Protein AF-A0A0A0DMH8-F1 (afdb_monomer_lite)

pLDDT: mean 90.76, std 10.03, range [36.94, 98.38]

Radius of gyration: 19.66 Å; chains: 1; bounding box: 54×43×57 Å

Sequence (321 aa):
MKLLGLLFVLVISYFQFKNWVLIHEENMQAVIGAAYGVFDGTPHWRAFQNRVFSPGLVYALGYVSDKPFILFMAAGIFALNAVLYGLVLHLTGNIARALLAVQGAVLMWIFQHHYWFYSWDLTEALCLLLFTYAALTEKMNRGALAVLILVSMLNKETAVLIGVYFMVRGAAEQWAGRPINHKMIGQGAALAVASVIVTEALRHYLFKFSSLDGVGRDVEHAAFGNHFNYAKNWETLMHFVQRPSAFFLIIVFYVTALISLLAQAIKARNASLIGLSAALTGYALALWVFGVIDEYRIYQPLMWCVALLLVSVNRSTTARS

Secondary structure (DSSP, 8-state):
-HHHHHHHHHHHHHHHHHHHHHHHGGGHHHHHHHHHHHHHT--SSGGGTT--HHHHHHHHHTTT-SSHHHHHHHHHHHHHHHHHHHHHHHHH--HHHHHHHHHHHHHHHHHH--TT--HHHHHHHHHHHHHHHHHHHS---HHHHHHHHHHHHTT-GGGHHHHHHHHHHHHHGGGGTS---HHHHHHHHHHHHHHHHHHHHHHHHT----SSTTTTT--GGGSGGGG--HHHHHHHHHHHHHS--HHHHHHHHHHHHHHHHHHHHHHTT-HHHHHHHHHHHHHHHHHHHHS-TT-GGGGHHHHHHHHHHHHHHHHHTTS--

Foldseek 3Di:
DVVVLLVLLLVLLVVLLVVLCVQQVVPVVVQLCQLVCLQQLAHQALQQVLQVQQSVQLVVQVVPDPCSQSVLSSVLSSCLLVLLLVLLCVQPVDSVLSSQLSVQLSVLCVLLDDNNQHRLLSLLLVLLQVLLSCLVVVDDDPVNVVVSLVNNLSRHLLSLLSLQLQLQLQQLVVLLVHDRNVVSNVVSVVSNVVSVVSSVVSSVPSHDAYPDPPCGNVVVVVDPVVQFCQVVLVVVLVVCVVPPDSLNVSLVVQVVLLVVQCVLCSVLSPSSSNSSSVSSVVLSVCCNGGNDSVNSSSCSSCSSSSSSSVSRSVPVSVVPD

Structure (mmCIF, N/CA/C/O backbone):
data_AF-A0A0A0DMH8-F1
#
_entry.id   AF-A0A0A0DMH8-F1
#
loop_
_atom_site.group_PDB
_atom_site.id
_atom_site.type_symbol
_atom_site.label_atom_id
_atom_site.label_alt_id
_atom_site.label_comp_id
_atom_site.label_asym_id
_atom_site.label_entity_id
_atom_site.label_seq_id
_atom_site.pdbx_PDB_ins_code
_atom_site.Cartn_x
_atom_site.Cartn_y
_atom_site.Cartn_z
_atom_site.occupancy
_atom_site.B_iso_or_equiv
_atom_site.auth_seq_id
_atom_site.auth_comp_id
_atom_site.auth_asym_id
_atom_site.auth_atom_id
_atom_site.pdbx_PDB_model_num
ATOM 1 N N . MET A 1 1 ? -28.127 11.003 -3.987 1.00 69.12 1 MET A N 1
ATOM 2 C CA . MET A 1 1 ? -26.813 11.436 -3.444 1.00 69.12 1 MET A CA 1
ATOM 3 C C . MET A 1 1 ? -25.690 10.408 -3.615 1.00 69.12 1 MET A C 1
ATOM 5 O O . MET A 1 1 ? -24.631 10.806 -4.072 1.00 69.12 1 MET A O 1
ATOM 9 N N . LYS A 1 2 ? -25.878 9.108 -3.314 1.00 81.06 2 LYS A N 1
ATOM 10 C CA . LYS A 1 2 ? -24.822 8.082 -3.514 1.00 81.06 2 LYS A CA 1
ATOM 11 C C . LYS A 1 2 ? -24.318 7.993 -4.968 1.00 81.06 2 LYS A C 1
ATOM 13 O O . LYS A 1 2 ? -23.118 7.918 -5.185 1.00 81.06 2 LYS A O 1
ATOM 18 N N . LEU A 1 3 ? -25.222 8.101 -5.949 1.00 86.25 3 LEU A N 1
ATOM 19 C CA . LEU A 1 3 ? -24.876 8.114 -7.378 1.00 86.25 3 LEU A CA 1
ATOM 20 C C . LEU A 1 3 ? -24.006 9.320 -7.776 1.00 86.25 3 LEU A C 1
ATOM 22 O O . LEU A 1 3 ? -23.029 9.154 -8.490 1.00 86.25 3 LEU A O 1
ATOM 26 N N . LEU A 1 4 ? -24.321 10.518 -7.266 1.00 89.94 4 LEU A N 1
ATOM 27 C CA . LEU A 1 4 ? -23.511 11.724 -7.488 1.00 89.94 4 LEU A CA 1
ATOM 28 C C . LEU A 1 4 ? -22.108 11.576 -6.887 1.00 89.94 4 LEU A C 1
ATOM 30 O O . LEU A 1 4 ? -21.131 11.989 -7.499 1.00 89.94 4 LEU A O 1
ATOM 34 N N . GLY A 1 5 ? -22.004 10.946 -5.712 1.00 92.81 5 GLY A N 1
ATOM 35 C CA . GLY A 1 5 ? -20.710 10.646 -5.106 1.00 92.81 5 GLY A CA 1
ATOM 36 C C . GLY A 1 5 ? -19.886 9.662 -5.938 1.00 92.81 5 GLY A C 1
ATOM 37 O O . GLY A 1 5 ? -18.704 9.899 -6.157 1.00 92.81 5 GLY A O 1
ATOM 38 N N . LEU A 1 6 ? -20.513 8.609 -6.470 1.00 93.12 6 LEU A N 1
ATOM 39 C CA . LEU A 1 6 ? -19.843 7.675 -7.376 1.00 93.12 6 LEU A CA 1
ATOM 40 C C . LEU A 1 6 ? -19.400 8.361 -8.676 1.00 93.12 6 LEU A C 1
ATOM 42 O O . LEU A 1 6 ? -18.271 8.159 -9.109 1.00 93.12 6 LEU A O 1
ATOM 46 N N . LEU A 1 7 ? -20.246 9.212 -9.264 1.00 96.31 7 LEU A N 1
ATOM 47 C CA . LEU A 1 7 ? -19.890 9.990 -10.452 1.00 96.31 7 LEU A CA 1
ATOM 48 C C . LEU A 1 7 ? -18.671 10.886 -10.190 1.00 96.31 7 LEU A C 1
ATOM 50 O O . LEU A 1 7 ? -17.752 10.907 -11.003 1.00 96.31 7 LEU A O 1
ATOM 54 N N . PHE A 1 8 ? -18.621 11.563 -9.038 1.00 96.69 8 PHE A N 1
ATOM 55 C CA . PHE A 1 8 ? -17.442 12.334 -8.634 1.00 96.69 8 PHE A CA 1
ATOM 56 C C . PHE A 1 8 ? -16.187 11.456 -8.564 1.00 96.69 8 PHE A C 1
ATOM 58 O O . PHE A 1 8 ? -15.148 11.837 -9.099 1.00 96.69 8 PHE A O 1
ATOM 65 N N . VAL A 1 9 ? -16.283 10.268 -7.953 1.00 97.56 9 VAL A N 1
ATOM 66 C CA . VAL A 1 9 ? -15.162 9.318 -7.859 1.00 97.56 9 VAL A CA 1
ATOM 67 C C . VAL A 1 9 ? -14.683 8.872 -9.243 1.00 97.56 9 VAL A C 1
ATOM 69 O O . VAL A 1 9 ? -13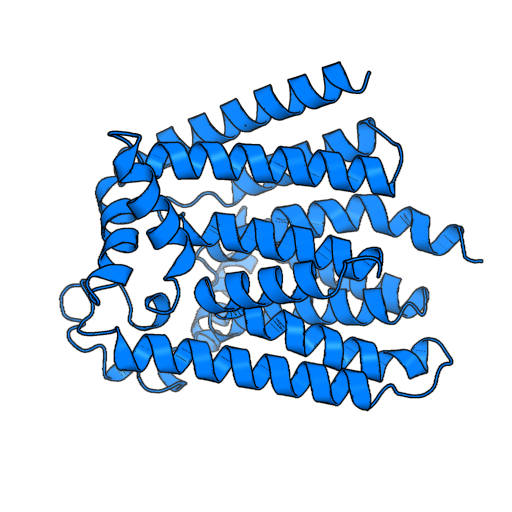.478 8.788 -9.469 1.00 97.56 9 VAL A O 1
ATOM 72 N N . LEU A 1 10 ? -15.593 8.627 -10.187 1.00 97.38 10 LEU A N 1
ATOM 73 C CA . LEU A 1 10 ? -15.229 8.276 -11.562 1.00 97.38 10 LEU A CA 1
ATOM 74 C C . LEU A 1 10 ? -14.510 9.431 -12.269 1.00 97.38 10 LEU A C 1
ATOM 76 O O . LEU A 1 10 ? -13.466 9.217 -12.882 1.00 97.38 10 LEU A O 1
ATOM 80 N N . VAL A 1 11 ? -15.026 10.656 -12.141 1.00 98.12 11 VAL A N 1
ATOM 81 C CA . VAL A 1 11 ? -14.432 11.852 -12.757 1.00 98.12 11 VAL A CA 1
ATOM 82 C C . VAL A 1 11 ? -13.040 12.132 -12.187 1.00 98.12 11 VAL A C 1
ATOM 84 O O . VAL A 1 11 ? -12.092 12.319 -12.949 1.00 98.12 11 VAL A O 1
ATOM 87 N N . ILE A 1 12 ? -12.876 12.113 -10.862 1.00 97.75 12 ILE A N 1
ATOM 88 C CA . ILE A 1 12 ? -11.571 12.379 -10.243 1.00 97.75 12 ILE A CA 1
ATOM 89 C C . ILE A 1 12 ? -10.559 11.260 -10.540 1.00 97.75 12 ILE A C 1
ATOM 91 O O . ILE A 1 12 ? -9.392 11.553 -10.792 1.00 97.75 12 ILE A O 1
ATOM 95 N N . SER A 1 13 ? -11.002 9.997 -10.611 1.00 98.19 13 SER A N 1
ATOM 96 C CA . SER A 1 13 ? -10.145 8.869 -11.014 1.00 98.19 13 SER A CA 1
ATOM 97 C C . SER A 1 13 ? -9.703 8.985 -12.470 1.00 98.19 13 SER A C 1
ATOM 99 O O . SER A 1 13 ? -8.550 8.699 -12.779 1.00 98.19 13 SER A O 1
ATOM 101 N N . TYR A 1 14 ? -10.583 9.458 -13.359 1.00 98.12 14 TYR A N 1
ATOM 102 C CA . TYR A 1 14 ? -10.225 9.741 -14.747 1.00 98.12 14 TYR A CA 1
ATOM 103 C C . TYR A 1 14 ? -9.140 10.820 -14.838 1.00 98.12 14 TYR A C 1
ATOM 105 O O . TYR A 1 14 ? -8.141 10.616 -15.526 1.00 98.12 14 TYR A O 1
ATOM 113 N N . PHE A 1 15 ? -9.281 11.933 -14.110 1.00 97.38 15 PHE A N 1
ATOM 114 C CA . PHE A 1 15 ? -8.251 12.977 -14.082 1.00 97.38 15 PHE A CA 1
ATOM 115 C C . PHE A 1 15 ? -6.929 12.482 -13.487 1.00 97.38 15 PHE A C 1
ATOM 117 O O . PHE A 1 15 ? -5.873 12.763 -14.053 1.00 97.38 15 PHE A O 1
ATOM 124 N N . GLN A 1 16 ? -6.974 11.700 -12.404 1.00 96.75 16 GLN A N 1
ATOM 125 C CA . GLN A 1 16 ? -5.783 11.079 -11.821 1.00 96.75 16 GLN A CA 1
ATOM 126 C C . GLN A 1 16 ? -5.094 10.141 -12.820 1.00 96.75 16 GLN A C 1
ATOM 128 O O . GLN A 1 16 ? -3.879 10.211 -12.988 1.00 96.75 16 GLN A O 1
ATOM 133 N N . PHE A 1 17 ? -5.856 9.306 -13.529 1.00 97.38 17 PHE A N 1
ATOM 134 C CA . PHE A 1 17 ? -5.321 8.424 -14.563 1.00 97.38 17 PHE A CA 1
ATOM 135 C C . PHE A 1 17 ? -4.735 9.208 -15.745 1.00 97.38 17 PHE A C 1
ATOM 137 O O . PHE A 1 17 ? -3.646 8.887 -16.210 1.00 97.38 17 PHE A O 1
ATOM 144 N N . LYS A 1 18 ? -5.401 10.268 -16.217 1.00 96.75 18 LYS A N 1
ATOM 145 C CA . LYS A 1 18 ? -4.863 11.125 -17.285 1.00 96.75 18 LYS A CA 1
ATOM 146 C C . LYS A 1 18 ? -3.566 11.809 -16.865 1.00 96.75 18 LYS A C 1
ATOM 148 O O . LYS A 1 18 ? -2.635 11.842 -17.662 1.00 96.75 18 LYS A O 1
ATOM 153 N N . ASN A 1 19 ? -3.487 12.303 -15.630 1.00 95.25 19 ASN A N 1
ATOM 154 C CA . ASN A 1 19 ? -2.249 12.842 -15.076 1.00 95.25 19 ASN A CA 1
ATOM 155 C C . ASN A 1 19 ? -1.155 11.765 -15.002 1.00 95.25 19 ASN A C 1
ATOM 157 O O . ASN A 1 19 ? -0.038 12.014 -15.443 1.00 95.25 19 ASN A O 1
ATOM 161 N N . TRP A 1 20 ? -1.496 10.555 -14.547 1.00 95.25 20 TRP A N 1
ATOM 162 C CA . TRP A 1 20 ? -0.573 9.422 -14.545 1.00 95.25 20 TRP A CA 1
ATOM 163 C C . TRP A 1 20 ? -0.027 9.130 -15.952 1.00 95.25 20 TRP A C 1
ATOM 165 O O . TRP A 1 20 ? 1.188 9.065 -16.113 1.00 95.25 20 TRP A O 1
ATOM 175 N N . VAL A 1 21 ? -0.886 9.048 -16.977 1.00 95.75 21 VAL A N 1
ATOM 176 C CA . VAL A 1 21 ? -0.453 8.829 -18.370 1.00 95.75 21 VAL A CA 1
ATOM 177 C C . VAL A 1 21 ? 0.521 9.913 -18.826 1.00 95.75 21 VAL A C 1
ATOM 179 O O . VAL A 1 21 ? 1.579 9.569 -19.336 1.00 95.75 21 VAL A O 1
ATOM 182 N N . LEU A 1 22 ? 0.203 11.192 -18.599 1.00 94.44 22 LEU A N 1
ATOM 183 C CA . LEU A 1 22 ? 1.057 12.315 -19.012 1.00 94.44 22 LEU A CA 1
ATOM 184 C C . LEU A 1 22 ? 2.464 12.242 -18.403 1.00 94.44 22 LEU A C 1
ATOM 186 O O . LEU A 1 22 ? 3.439 12.559 -19.067 1.00 94.44 22 LEU A O 1
ATOM 190 N N . ILE A 1 23 ? 2.576 11.801 -17.149 1.00 92.12 23 ILE A N 1
ATOM 191 C CA . ILE A 1 23 ? 3.866 11.671 -16.454 1.00 92.12 23 ILE A CA 1
ATOM 192 C C . ILE A 1 23 ? 4.670 10.467 -16.965 1.00 92.12 23 ILE A C 1
ATOM 194 O O . ILE A 1 23 ? 5.899 10.483 -16.949 1.00 92.12 23 ILE A O 1
ATOM 198 N N . HIS A 1 24 ? 3.985 9.400 -17.376 1.00 94.06 24 HIS A N 1
ATOM 199 C CA . HIS A 1 24 ? 4.621 8.128 -17.718 1.00 94.06 24 HIS A CA 1
ATOM 200 C C . HIS A 1 24 ? 4.851 7.956 -19.217 1.00 94.06 24 HIS A C 1
ATOM 202 O O . HIS A 1 24 ? 5.569 7.039 -19.589 1.00 94.06 24 HIS A O 1
ATOM 208 N N . GLU A 1 25 ? 4.266 8.795 -20.074 1.00 93.56 25 GLU A N 1
ATOM 209 C CA . GLU A 1 25 ? 4.306 8.641 -21.533 1.00 93.56 25 GLU A CA 1
ATOM 210 C C . GLU A 1 25 ? 5.737 8.516 -22.073 1.00 93.56 25 GLU A C 1
ATOM 212 O O . GLU A 1 25 ? 6.035 7.563 -22.792 1.00 93.56 25 GLU A O 1
ATOM 217 N N . GLU A 1 26 ? 6.642 9.395 -21.638 1.00 93.62 26 GLU A N 1
ATOM 218 C CA . GLU A 1 26 ? 8.046 9.400 -22.076 1.00 93.62 26 GLU A CA 1
ATOM 219 C C . GLU A 1 26 ? 8.835 8.169 -21.600 1.00 93.62 26 GLU A C 1
ATOM 221 O O . GLU A 1 26 ? 9.753 7.713 -22.277 1.00 93.62 26 GLU A O 1
ATOM 226 N N . ASN A 1 27 ? 8.461 7.595 -20.451 1.00 93.06 27 ASN A N 1
ATOM 227 C CA . ASN A 1 27 ? 9.190 6.503 -19.794 1.00 93.06 27 ASN A CA 1
ATOM 228 C C . ASN A 1 27 ? 8.407 5.178 -19.778 1.00 93.06 27 ASN A C 1
ATOM 230 O O . ASN A 1 27 ? 8.795 4.227 -19.097 1.00 93.06 27 ASN A O 1
ATOM 234 N N . MET A 1 28 ? 7.308 5.085 -20.533 1.00 93.19 28 MET A N 1
ATOM 235 C CA . MET A 1 28 ? 6.341 3.986 -20.435 1.00 93.19 28 MET A CA 1
ATOM 236 C C . MET A 1 28 ? 6.997 2.628 -20.695 1.00 93.19 28 MET A C 1
ATOM 238 O O . MET A 1 28 ? 6.741 1.662 -19.980 1.00 93.19 28 MET A O 1
ATOM 242 N N . GLN A 1 29 ? 7.886 2.559 -21.688 1.00 92.31 29 GLN A N 1
ATOM 243 C CA . GLN A 1 29 ? 8.590 1.323 -22.035 1.00 92.31 29 GLN A CA 1
ATOM 244 C C . GLN A 1 29 ? 9.532 0.856 -20.925 1.00 92.31 29 GLN A C 1
ATOM 246 O O . GLN A 1 29 ? 9.615 -0.341 -20.671 1.00 92.31 29 GLN A O 1
ATOM 251 N N . ALA A 1 30 ? 10.186 1.779 -20.215 1.00 90.38 30 ALA A N 1
ATOM 252 C CA . ALA A 1 30 ? 11.054 1.430 -19.094 1.00 90.38 30 ALA A CA 1
ATOM 253 C C . ALA A 1 30 ? 10.247 0.840 -17.926 1.00 90.38 30 ALA A C 1
ATOM 255 O O . ALA A 1 30 ? 10.643 -0.161 -17.331 1.00 90.38 30 ALA A O 1
ATOM 256 N N . VAL A 1 31 ? 9.079 1.414 -17.626 1.00 90.75 31 VAL A N 1
ATOM 257 C CA . VAL A 1 31 ? 8.189 0.921 -16.560 1.00 90.75 31 VAL A CA 1
ATOM 258 C C . VAL A 1 31 ? 7.594 -0.442 -16.921 1.00 90.75 31 VAL A C 1
ATOM 260 O O . VAL A 1 31 ? 7.540 -1.342 -16.080 1.00 90.75 31 VAL A O 1
ATOM 263 N N . ILE A 1 32 ? 7.182 -0.617 -18.179 1.00 91.94 32 ILE A N 1
ATOM 264 C CA . ILE A 1 32 ? 6.684 -1.892 -18.703 1.00 91.94 32 ILE A CA 1
ATOM 265 C C . ILE A 1 32 ? 7.790 -2.958 -18.678 1.00 91.94 32 ILE A C 1
ATOM 267 O O . ILE A 1 32 ? 7.554 -4.069 -18.201 1.00 91.94 32 ILE A O 1
ATOM 271 N N . GLY A 1 33 ? 8.998 -2.615 -19.132 1.00 90.38 33 GLY A N 1
ATOM 272 C CA . GLY A 1 33 ? 10.165 -3.498 -19.106 1.00 90.38 33 GLY A CA 1
ATOM 273 C C . GLY A 1 33 ? 10.517 -3.946 -17.689 1.00 90.38 33 GLY A C 1
ATOM 274 O O . GLY A 1 33 ? 10.744 -5.131 -17.461 1.00 90.38 33 GLY A O 1
ATOM 275 N N . ALA A 1 34 ? 10.444 -3.040 -16.710 1.00 87.81 34 ALA A N 1
ATOM 276 C CA . ALA A 1 34 ? 10.641 -3.380 -15.303 1.00 87.81 34 ALA A CA 1
ATOM 277 C C . ALA A 1 34 ? 9.609 -4.394 -14.783 1.00 87.81 34 ALA A C 1
ATOM 279 O O . ALA A 1 34 ? 9.949 -5.260 -13.976 1.00 87.81 34 ALA A O 1
ATOM 280 N N . ALA A 1 35 ? 8.351 -4.285 -15.227 1.00 88.44 35 ALA A N 1
ATOM 281 C CA . ALA A 1 35 ? 7.291 -5.210 -14.845 1.00 88.44 35 ALA A CA 1
ATOM 282 C C . ALA A 1 35 ? 7.498 -6.601 -15.460 1.00 88.44 35 ALA A C 1
ATOM 284 O O . ALA A 1 35 ? 7.439 -7.595 -14.737 1.00 88.44 35 ALA A O 1
ATOM 285 N N . TYR A 1 36 ? 7.782 -6.678 -16.762 1.00 89.88 36 TYR A N 1
ATOM 286 C CA . TYR A 1 36 ? 8.016 -7.959 -17.439 1.00 89.88 36 TYR A CA 1
ATOM 287 C C . TYR A 1 36 ? 9.325 -8.629 -17.021 1.00 89.88 36 TYR A C 1
ATOM 289 O O . TYR A 1 36 ? 9.346 -9.846 -16.849 1.00 89.88 36 TYR A O 1
ATOM 297 N N . GLY A 1 37 ? 10.367 -7.847 -16.722 1.00 90.88 37 GLY A N 1
ATOM 298 C CA . GLY A 1 37 ? 11.639 -8.368 -16.225 1.00 90.88 37 GLY A CA 1
ATOM 299 C C . GLY A 1 37 ? 11.489 -9.225 -14.965 1.00 90.88 37 GLY A C 1
ATOM 300 O O . GLY A 1 37 ? 12.253 -10.163 -14.772 1.00 90.88 37 GLY A O 1
ATOM 301 N N . VAL A 1 38 ? 10.464 -8.997 -14.134 1.00 92.38 38 VAL A N 1
ATOM 302 C CA . VAL A 1 38 ? 10.176 -9.877 -12.987 1.00 92.38 38 VAL A CA 1
ATOM 303 C C . VAL A 1 38 ? 9.858 -11.312 -13.433 1.00 92.38 38 VAL A C 1
ATOM 305 O O . VAL A 1 38 ? 10.304 -12.253 -12.782 1.00 92.38 38 VAL A O 1
ATOM 308 N N . PHE A 1 39 ? 9.140 -11.519 -14.538 1.00 87.06 39 PHE A N 1
ATOM 309 C CA . PHE A 1 39 ? 8.848 -12.871 -15.035 1.00 87.06 39 PHE A CA 1
ATOM 310 C C . PHE A 1 39 ? 10.012 -13.529 -15.738 1.00 87.06 39 PHE A C 1
ATOM 312 O O . PHE A 1 39 ? 10.225 -14.732 -15.584 1.00 87.06 39 PHE A O 1
ATOM 319 N N . ASP A 1 40 ? 10.778 -12.738 -16.475 1.00 90.31 40 ASP A N 1
ATOM 320 C CA . ASP A 1 40 ? 11.920 -13.256 -17.215 1.00 90.31 40 ASP A CA 1
ATOM 321 C C . ASP A 1 40 ? 13.078 -13.645 -16.277 1.00 90.31 40 ASP A C 1
ATOM 323 O O . ASP A 1 40 ? 14.012 -14.347 -16.684 1.00 90.31 40 ASP A O 1
ATOM 327 N N . GLY A 1 41 ? 12.982 -13.265 -14.996 1.00 91.81 41 GLY A N 1
ATOM 328 C CA . GLY A 1 41 ? 14.038 -13.405 -13.995 1.00 91.81 41 GLY A CA 1
ATOM 329 C C . GLY A 1 41 ? 15.103 -12.320 -14.132 1.00 91.81 41 GLY A C 1
ATOM 330 O O . GLY A 1 41 ? 16.224 -12.485 -13.653 1.00 91.81 41 GLY A O 1
ATOM 331 N N . THR A 1 42 ? 14.768 -11.234 -14.824 1.00 93.31 42 THR A N 1
ATOM 332 C CA . THR A 1 42 ? 15.646 -10.121 -15.180 1.00 93.31 42 THR A CA 1
ATOM 333 C C . THR A 1 42 ? 15.115 -8.767 -14.686 1.00 93.31 42 THR A C 1
ATOM 335 O O . THR A 1 42 ? 14.987 -7.834 -15.482 1.00 93.31 42 THR A O 1
ATOM 338 N N . PRO A 1 43 ? 14.708 -8.621 -13.410 1.00 91.50 43 PRO A N 1
ATOM 339 C CA . PRO A 1 43 ? 14.197 -7.349 -12.912 1.00 91.50 43 PRO A CA 1
ATOM 340 C C . PRO A 1 43 ? 15.309 -6.290 -12.848 1.00 91.50 43 PRO A C 1
ATOM 342 O O . PRO A 1 43 ? 16.491 -6.617 -12.843 1.00 91.50 43 PRO A O 1
ATOM 345 N N . HIS A 1 44 ? 14.944 -5.012 -12.693 1.00 88.19 44 HIS A N 1
ATOM 346 C CA . HIS A 1 44 ? 15.931 -3.936 -12.491 1.00 88.19 44 HIS A CA 1
ATOM 347 C C . HIS A 1 44 ? 16.835 -4.198 -11.278 1.00 88.19 44 HIS A C 1
ATOM 349 O O . HIS A 1 44 ? 18.027 -3.933 -11.316 1.00 88.19 44 HIS A O 1
ATOM 355 N N . TRP A 1 45 ? 16.278 -4.762 -10.209 1.00 87.25 45 TRP A N 1
ATOM 356 C CA . TRP A 1 45 ? 17.009 -5.104 -8.992 1.00 87.25 45 TRP A CA 1
ATOM 357 C C . TRP A 1 45 ? 16.553 -6.462 -8.496 1.00 87.25 45 TRP A C 1
ATOM 359 O O . TRP A 1 45 ? 15.357 -6.773 -8.581 1.00 87.25 45 TRP A O 1
ATOM 369 N N . ARG A 1 46 ? 17.446 -7.240 -7.876 1.00 87.25 46 ARG A N 1
ATOM 370 C CA . ARG A 1 46 ? 17.060 -8.519 -7.262 1.00 87.25 46 ARG A CA 1
ATOM 371 C C . ARG A 1 46 ? 15.936 -8.350 -6.241 1.00 87.25 46 ARG A C 1
ATOM 373 O O . ARG A 1 46 ? 15.037 -9.186 -6.159 1.00 87.25 46 ARG A O 1
ATOM 380 N N . ALA A 1 47 ? 15.937 -7.232 -5.515 1.00 85.94 47 ALA A N 1
ATOM 381 C CA . ALA A 1 47 ? 14.903 -6.892 -4.542 1.00 85.94 47 ALA A CA 1
ATOM 382 C C . ALA A 1 47 ? 13.484 -6.835 -5.137 1.00 85.94 47 ALA A C 1
ATOM 384 O O . ALA A 1 47 ? 12.521 -6.900 -4.379 1.00 85.94 47 ALA A O 1
ATOM 385 N N . PHE A 1 48 ? 13.339 -6.710 -6.461 1.00 89.94 48 PHE A N 1
ATOM 386 C CA . PHE A 1 48 ? 12.050 -6.603 -7.147 1.00 89.94 48 PHE A CA 1
ATOM 387 C C . PHE A 1 48 ? 11.507 -7.972 -7.597 1.00 89.94 48 PHE A C 1
ATOM 389 O O . PHE A 1 48 ? 10.367 -8.062 -8.044 1.00 89.94 48 PHE A O 1
ATOM 396 N N . GLN A 1 49 ? 12.289 -9.048 -7.472 1.00 92.50 49 GLN A N 1
ATOM 397 C CA . GLN A 1 49 ? 11.924 -10.369 -7.995 1.00 92.50 49 GLN A CA 1
ATOM 398 C C . GLN A 1 49 ? 10.686 -10.988 -7.321 1.00 92.50 49 GLN A C 1
ATOM 400 O O . GLN A 1 49 ? 9.966 -11.769 -7.938 1.00 92.50 49 GLN A O 1
ATOM 405 N N . ASN A 1 50 ? 10.406 -10.646 -6.061 1.00 92.62 50 ASN A N 1
ATO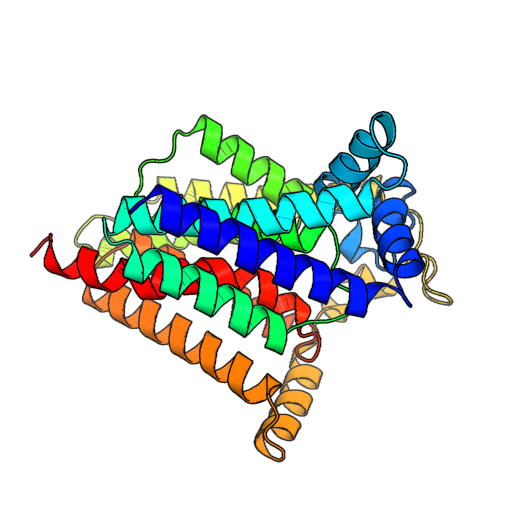M 406 C CA . ASN A 1 50 ? 9.239 -11.141 -5.319 1.00 92.62 50 ASN A CA 1
ATOM 407 C C . ASN A 1 50 ? 7.913 -10.492 -5.750 1.00 92.62 50 ASN A C 1
ATOM 409 O O . ASN A 1 50 ? 6.869 -10.835 -5.203 1.00 92.62 50 ASN A O 1
ATOM 413 N N . ARG A 1 51 ? 7.926 -9.568 -6.716 1.00 94.50 51 ARG A N 1
ATOM 414 C CA . ARG A 1 51 ? 6.749 -8.804 -7.145 1.00 94.50 51 ARG A CA 1
ATOM 415 C C . ARG A 1 51 ? 5.989 -9.501 -8.264 1.00 94.50 51 ARG A C 1
ATOM 417 O O . ARG A 1 51 ? 5.680 -8.878 -9.265 1.00 94.50 51 ARG A O 1
ATOM 424 N N . VAL A 1 52 ? 5.732 -10.798 -8.135 1.00 95.38 52 VAL A N 1
ATOM 425 C CA . VAL A 1 52 ? 5.262 -11.654 -9.242 1.00 95.38 52 VAL A CA 1
ATOM 426 C C . VAL A 1 52 ? 3.773 -11.447 -9.545 1.00 95.38 52 VAL A C 1
ATOM 428 O O . VAL A 1 52 ? 3.352 -11.514 -10.699 1.00 95.38 52 VAL A O 1
ATOM 431 N N . PHE A 1 53 ? 2.959 -11.160 -8.525 1.00 96.44 53 PHE A N 1
ATOM 432 C CA . PHE A 1 53 ? 1.501 -11.115 -8.668 1.00 96.44 53 PHE A CA 1
ATOM 433 C C . PHE A 1 53 ? 1.014 -10.027 -9.639 1.00 96.44 53 PHE A C 1
ATOM 435 O O . PHE A 1 53 ? 0.267 -10.323 -10.570 1.00 96.44 53 PHE A O 1
ATOM 442 N N . SER A 1 54 ? 1.436 -8.772 -9.454 1.00 95.69 54 SER A N 1
ATOM 443 C CA . SER A 1 54 ? 0.929 -7.653 -10.269 1.00 95.69 54 SER A CA 1
ATOM 444 C C . SER A 1 54 ? 1.380 -7.685 -11.725 1.00 95.69 54 SER A C 1
ATOM 446 O O . SER A 1 54 ? 0.522 -7.551 -12.598 1.00 95.69 54 SER A O 1
ATOM 448 N N . PRO A 1 55 ? 2.667 -7.914 -12.042 1.00 94.94 55 PRO A N 1
ATOM 449 C CA . PRO A 1 55 ? 3.074 -8.261 -13.393 1.00 94.94 55 PRO A CA 1
ATOM 450 C C . PRO A 1 55 ? 2.246 -9.415 -13.950 1.00 94.94 55 PRO A C 1
ATOM 452 O O . PRO A 1 55 ? 1.890 -9.373 -15.121 1.00 94.94 55 PRO A O 1
ATOM 455 N N . GLY A 1 56 ? 1.912 -10.436 -13.148 1.00 94.88 56 GLY A N 1
ATOM 456 C CA . GLY A 1 56 ? 1.127 -11.589 -13.610 1.00 94.88 56 GLY A CA 1
ATOM 457 C C . GLY A 1 56 ? -0.258 -11.215 -14.088 1.00 94.88 56 GLY A C 1
ATOM 458 O O . GLY A 1 56 ? -0.704 -11.691 -15.130 1.00 94.88 56 GLY A O 1
ATOM 459 N N . LEU A 1 57 ? -0.903 -10.297 -13.374 1.00 95.75 57 LEU A N 1
ATOM 460 C CA . LEU A 1 57 ? -2.161 -9.711 -13.815 1.00 95.75 57 LEU A CA 1
ATOM 461 C C . LEU A 1 57 ? -1.989 -8.888 -15.094 1.00 95.75 57 LEU A C 1
ATOM 463 O O . LEU A 1 57 ? -2.824 -8.998 -15.987 1.00 95.75 57 LEU A O 1
ATOM 467 N N . VAL A 1 58 ? -0.910 -8.109 -15.222 1.00 95.50 58 VAL A N 1
ATOM 468 C CA . VAL A 1 58 ? -0.609 -7.382 -16.468 1.00 95.50 58 VAL A CA 1
ATOM 469 C C . VAL A 1 58 ? -0.426 -8.358 -17.633 1.00 95.50 58 VAL A C 1
ATOM 471 O O . VAL A 1 58 ? -1.042 -8.174 -18.677 1.00 95.50 58 VAL A O 1
ATOM 474 N N . TYR A 1 59 ? 0.354 -9.422 -17.452 1.00 93.25 59 TYR A N 1
ATOM 475 C CA . TYR A 1 59 ? 0.562 -10.449 -18.471 1.00 93.25 59 TYR A CA 1
ATOM 476 C C . TYR A 1 59 ? -0.761 -11.121 -18.868 1.00 93.25 59 TYR A C 1
ATOM 478 O O . TYR A 1 59 ? -1.065 -11.237 -20.052 1.00 93.25 59 TYR A O 1
ATOM 486 N N . ALA A 1 60 ? -1.600 -11.479 -17.890 1.00 94.75 60 ALA A N 1
ATOM 487 C CA . ALA A 1 60 ? -2.917 -12.057 -18.146 1.00 94.75 60 ALA A CA 1
ATOM 488 C C . ALA A 1 60 ? -3.861 -11.094 -18.895 1.00 94.75 60 ALA A C 1
ATOM 490 O O . ALA A 1 60 ? -4.644 -11.521 -19.742 1.00 94.75 60 ALA A O 1
ATOM 491 N N . LEU A 1 61 ? -3.775 -9.787 -18.637 1.00 95.81 61 LEU A N 1
ATOM 492 C CA . LEU A 1 61 ? -4.533 -8.788 -19.395 1.00 95.81 61 LEU A CA 1
ATOM 493 C C . LEU A 1 61 ? -4.077 -8.684 -20.858 1.00 95.81 61 LEU A C 1
ATOM 495 O O . LEU A 1 61 ? -4.856 -8.226 -21.693 1.00 95.81 61 LEU A O 1
ATOM 499 N N . GLY A 1 62 ? -2.863 -9.140 -21.184 1.00 94.81 62 GLY A N 1
ATOM 500 C CA . GLY A 1 62 ? -2.360 -9.211 -22.558 1.00 94.81 62 GLY A CA 1
ATOM 501 C C . GLY A 1 62 ? -3.174 -10.146 -23.456 1.00 94.81 62 GLY A C 1
ATOM 502 O O . GLY A 1 62 ? -3.194 -9.957 -24.666 1.00 94.81 62 GLY A O 1
ATOM 503 N N . TYR A 1 63 ? -3.919 -11.098 -22.880 1.00 95.56 63 TYR A N 1
ATOM 504 C CA . TYR A 1 63 ? -4.833 -11.961 -23.639 1.00 95.56 63 TYR A CA 1
ATOM 505 C C . TYR A 1 63 ? -6.114 -11.249 -24.102 1.00 95.56 63 TYR A C 1
ATOM 507 O O . TYR A 1 63 ? -6.840 -11.794 -24.930 1.00 95.56 63 TYR A O 1
ATOM 515 N N . VAL A 1 64 ? -6.426 -10.066 -23.559 1.00 96.94 64 VAL A N 1
ATOM 516 C CA . VAL A 1 64 ? -7.687 -9.346 -23.831 1.00 96.94 64 VAL A CA 1
ATOM 517 C C . VAL A 1 64 ? -7.493 -7.887 -24.254 1.00 96.94 64 VAL A C 1
ATOM 519 O O . VAL A 1 64 ? -8.472 -7.209 -24.561 1.00 96.94 64 VAL A O 1
ATOM 522 N N . SER A 1 65 ? -6.263 -7.370 -24.241 1.00 96.56 65 SER A N 1
ATOM 523 C CA . SER A 1 65 ? -5.958 -5.972 -24.556 1.00 96.56 65 SER A CA 1
ATOM 524 C C . SER A 1 65 ? -4.557 -5.825 -25.140 1.00 96.56 65 SER A C 1
ATOM 526 O O . SER A 1 65 ? -3.594 -6.315 -24.557 1.00 96.56 65 SER A O 1
ATOM 528 N N . ASP A 1 66 ? -4.431 -5.035 -26.209 1.00 95.62 66 ASP A N 1
ATOM 529 C CA . ASP A 1 66 ? -3.138 -4.656 -26.805 1.00 95.62 66 ASP A CA 1
ATOM 530 C C . ASP A 1 66 ? -2.339 -3.678 -25.926 1.00 95.62 66 ASP A C 1
ATOM 532 O O . ASP A 1 66 ? -1.161 -3.411 -26.163 1.00 95.62 66 ASP A O 1
ATOM 536 N N . LYS A 1 67 ? -2.980 -3.099 -24.901 1.00 95.50 67 LYS A N 1
ATOM 537 C CA . LYS A 1 67 ? -2.366 -2.155 -23.954 1.00 95.50 67 LYS A CA 1
ATOM 538 C C . LYS A 1 67 ? -2.600 -2.620 -22.513 1.00 95.50 67 LYS A C 1
ATOM 540 O O . LYS A 1 67 ? -3.226 -1.897 -21.729 1.00 95.50 67 LYS A O 1
ATOM 545 N N . PRO A 1 68 ? -2.113 -3.814 -22.136 1.00 95.69 68 PRO A N 1
ATOM 546 C CA . PRO A 1 68 ? -2.494 -4.455 -20.882 1.00 95.69 68 PRO A CA 1
ATOM 547 C C . PRO A 1 68 ? -2.019 -3.683 -19.652 1.00 95.69 68 PRO A C 1
ATOM 549 O O . PRO A 1 68 ? -2.759 -3.556 -18.681 1.00 95.69 68 PRO A O 1
ATOM 552 N N . PHE A 1 69 ? -0.823 -3.089 -19.713 1.00 95.00 69 PHE A N 1
ATOM 553 C CA . PHE A 1 69 ? -0.292 -2.276 -18.621 1.00 95.00 69 PHE A CA 1
ATOM 554 C C . PHE A 1 69 ? -1.148 -1.024 -18.385 1.00 95.00 69 PHE A C 1
ATOM 556 O O . PHE A 1 69 ? -1.568 -0.769 -17.264 1.00 95.00 69 PHE A O 1
ATOM 563 N N . ILE A 1 70 ? -1.500 -0.283 -19.441 1.00 96.31 70 ILE A N 1
ATOM 564 C CA . ILE A 1 70 ? -2.351 0.915 -19.323 1.00 96.31 70 ILE A CA 1
ATOM 565 C C . ILE A 1 70 ? -3.734 0.547 -18.772 1.00 96.31 70 ILE A C 1
ATOM 567 O O . ILE A 1 70 ? -4.249 1.245 -17.897 1.00 96.31 70 ILE A O 1
ATOM 571 N N . LEU A 1 71 ? -4.316 -0.561 -19.244 1.00 97.00 71 LEU A N 1
ATOM 572 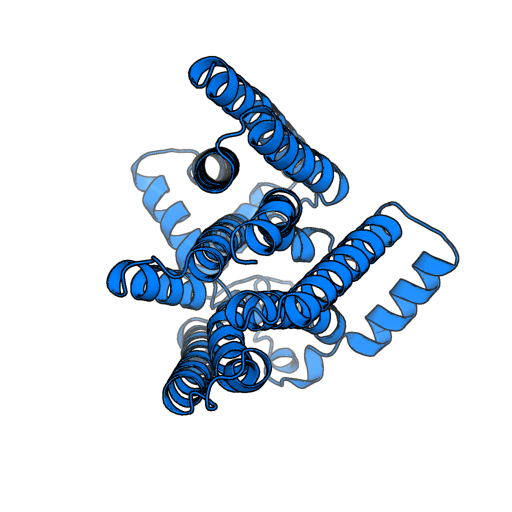C CA . LEU A 1 71 ? -5.588 -1.072 -18.734 1.00 97.00 71 LEU A CA 1
ATOM 573 C C . LEU A 1 71 ? -5.498 -1.431 -17.244 1.00 97.00 71 LEU A C 1
ATOM 575 O O . LEU A 1 71 ? -6.386 -1.056 -16.480 1.00 97.00 71 LEU A O 1
ATOM 579 N N . PHE A 1 72 ? -4.421 -2.100 -16.824 1.00 97.25 72 PHE A N 1
ATOM 580 C CA . PHE A 1 72 ? -4.171 -2.423 -15.420 1.00 97.25 72 PHE A CA 1
ATOM 581 C C . PHE A 1 72 ? -4.091 -1.160 -14.555 1.00 97.25 72 PHE A C 1
ATOM 583 O O . PHE A 1 72 ? -4.758 -1.076 -13.525 1.00 97.25 72 PHE A O 1
ATOM 590 N N . MET A 1 73 ? -3.325 -0.154 -14.989 1.00 96.75 73 MET A N 1
ATOM 591 C CA . MET A 1 73 ? -3.152 1.091 -14.235 1.00 96.75 73 MET A CA 1
ATOM 592 C C . MET A 1 73 ? -4.462 1.877 -14.133 1.00 96.75 73 MET A C 1
ATOM 594 O O . MET A 1 73 ? -4.811 2.354 -13.051 1.00 96.75 73 MET A O 1
ATOM 598 N N . ALA A 1 74 ? -5.232 1.949 -15.224 1.00 97.94 74 ALA A N 1
ATOM 599 C CA . ALA A 1 74 ? -6.569 2.535 -15.210 1.00 97.94 74 ALA A CA 1
ATOM 600 C C . ALA A 1 74 ? -7.485 1.790 -14.226 1.00 97.94 74 ALA A C 1
ATOM 602 O O . ALA A 1 74 ? -8.054 2.403 -13.323 1.00 97.94 74 ALA A O 1
ATOM 603 N N . ALA A 1 75 ? -7.586 0.464 -14.345 1.00 97.94 75 ALA A N 1
ATOM 604 C CA . ALA A 1 75 ? -8.432 -0.346 -13.475 1.00 97.94 75 ALA A CA 1
ATOM 605 C C . ALA A 1 75 ? -8.036 -0.209 -11.997 1.00 97.94 75 ALA A C 1
ATOM 607 O O . ALA A 1 75 ? -8.909 -0.037 -11.148 1.00 97.94 75 ALA A O 1
ATOM 608 N N . GLY A 1 76 ? -6.738 -0.223 -11.685 1.00 97.44 76 GLY A N 1
ATOM 609 C CA . GLY A 1 76 ? -6.236 -0.100 -10.318 1.00 97.44 76 GLY A CA 1
ATOM 610 C C . GLY A 1 76 ? -6.513 1.268 -9.689 1.00 97.44 76 GLY A C 1
ATOM 611 O O . GLY A 1 76 ? -6.990 1.317 -8.556 1.00 97.44 76 GLY A O 1
ATOM 612 N N . ILE A 1 77 ? -6.308 2.373 -10.420 1.00 97.81 77 ILE A N 1
ATOM 613 C CA . ILE A 1 77 ? -6.629 3.730 -9.932 1.00 97.81 77 ILE A CA 1
ATOM 614 C C . ILE A 1 77 ? -8.132 3.862 -9.646 1.00 97.81 77 ILE A C 1
ATOM 616 O O . ILE A 1 77 ? -8.528 4.312 -8.567 1.00 97.81 77 ILE A O 1
ATOM 620 N N . PHE A 1 78 ? -8.978 3.427 -10.585 1.00 98.38 78 PHE A N 1
ATOM 621 C CA . PHE A 1 78 ? -10.430 3.466 -10.405 1.00 98.38 78 PHE A CA 1
ATOM 622 C C . PHE A 1 78 ? -10.879 2.577 -9.240 1.00 98.38 78 PHE A C 1
ATOM 624 O O . PHE A 1 78 ? -11.697 3.006 -8.422 1.00 98.38 78 PHE A O 1
ATOM 631 N N . ALA A 1 79 ? -10.323 1.367 -9.126 1.00 97.94 79 ALA A N 1
ATOM 632 C CA . ALA A 1 79 ? -10.630 0.444 -8.041 1.00 97.94 79 ALA A CA 1
ATOM 633 C C . ALA A 1 79 ? -10.244 1.028 -6.677 1.00 97.94 79 ALA A C 1
ATOM 635 O O . ALA A 1 79 ? -11.067 1.012 -5.766 1.00 97.94 79 ALA A O 1
ATOM 636 N N . LEU A 1 80 ? -9.046 1.599 -6.531 1.00 97.81 80 LEU A N 1
ATOM 637 C CA . LEU A 1 80 ? -8.580 2.187 -5.272 1.00 97.81 80 LEU A CA 1
ATOM 638 C C . LEU A 1 80 ? -9.492 3.305 -4.769 1.00 97.81 80 LEU A C 1
ATOM 640 O O . LEU A 1 80 ? -9.905 3.293 -3.608 1.00 97.81 80 LEU A O 1
ATOM 644 N N . ASN A 1 81 ? -9.854 4.245 -5.641 1.00 98.25 81 ASN A N 1
ATOM 645 C CA . ASN A 1 81 ? -10.707 5.365 -5.254 1.00 98.25 81 ASN A CA 1
ATOM 646 C C . ASN A 1 81 ? -12.150 4.920 -4.978 1.00 98.25 81 ASN A C 1
ATOM 648 O O . ASN A 1 81 ? -12.764 5.390 -4.016 1.00 98.25 81 ASN A O 1
ATOM 652 N N . ALA A 1 82 ? -12.683 3.983 -5.770 1.00 98.06 82 ALA A N 1
ATOM 653 C CA . ALA A 1 82 ? -14.011 3.413 -5.541 1.00 98.06 82 ALA A CA 1
ATOM 654 C C . ALA A 1 82 ? -14.077 2.618 -4.229 1.00 98.06 82 ALA A C 1
ATOM 656 O O . ALA A 1 82 ? -15.030 2.776 -3.460 1.00 98.06 82 ALA A O 1
ATOM 657 N N . VAL A 1 83 ? -13.052 1.811 -3.942 1.00 98.00 83 VAL A N 1
ATOM 658 C CA . VAL A 1 83 ? -12.931 1.065 -2.687 1.00 98.00 83 VAL A CA 1
ATOM 659 C C . VAL A 1 83 ? -12.807 2.040 -1.521 1.00 98.00 83 VAL A C 1
ATOM 661 O O . VAL A 1 83 ? -13.616 1.955 -0.603 1.00 98.00 83 VAL A O 1
ATOM 664 N N . LEU A 1 84 ? -11.900 3.022 -1.565 1.00 98.25 84 LEU A N 1
ATOM 665 C CA . LEU A 1 84 ? -11.768 4.022 -0.497 1.00 98.25 84 LEU A CA 1
ATOM 666 C C . LEU A 1 84 ? -13.102 4.733 -0.218 1.00 98.25 84 LEU A C 1
ATOM 668 O O . LEU A 1 84 ? -13.531 4.802 0.936 1.00 98.25 84 LEU A O 1
ATOM 672 N N . TYR A 1 85 ? -13.789 5.199 -1.264 1.00 97.81 85 TYR A N 1
ATOM 673 C CA . TYR A 1 85 ? -15.112 5.813 -1.143 1.00 97.81 85 TYR A CA 1
ATOM 674 C C . TYR A 1 85 ? -16.118 4.880 -0.457 1.00 97.81 85 TYR A C 1
ATOM 676 O O . TYR A 1 85 ? -16.780 5.278 0.507 1.00 97.81 85 TYR A O 1
ATOM 684 N N . GLY A 1 86 ? -16.219 3.634 -0.929 1.00 96.62 86 GLY A N 1
ATOM 685 C CA . GLY A 1 86 ? -17.138 2.634 -0.392 1.00 96.62 86 GLY A CA 1
ATOM 686 C C . GLY A 1 86 ? -16.859 2.304 1.074 1.00 96.62 86 GLY A C 1
ATOM 687 O O . GLY A 1 86 ? -17.790 2.266 1.880 1.00 96.62 86 GLY A O 1
ATOM 688 N N . LEU A 1 87 ? -15.586 2.136 1.439 1.00 96.31 87 LEU A N 1
ATOM 689 C CA . LEU A 1 87 ? -15.161 1.830 2.805 1.00 96.31 87 LEU A CA 1
ATOM 690 C C . LEU A 1 87 ? -15.440 2.999 3.759 1.00 96.31 87 LEU A C 1
ATOM 692 O O . LEU A 1 87 ? -16.019 2.788 4.826 1.00 96.31 87 LEU A O 1
ATOM 696 N N . VAL A 1 88 ? -15.115 4.240 3.377 1.00 96.25 88 VAL A N 1
ATOM 697 C CA . VAL A 1 88 ? -15.417 5.420 4.209 1.00 96.25 88 VAL A CA 1
ATOM 698 C C . VAL A 1 88 ? -16.924 5.615 4.354 1.00 96.25 88 VAL A C 1
ATOM 700 O O . VAL A 1 88 ? -17.404 5.918 5.450 1.00 96.25 88 VAL A O 1
ATOM 703 N N . LEU A 1 89 ? -17.693 5.422 3.279 1.00 94.94 89 LEU A N 1
ATOM 704 C CA . LEU A 1 89 ? -19.148 5.514 3.339 1.00 94.94 89 LEU A CA 1
ATOM 705 C C . LEU A 1 89 ? -19.736 4.427 4.248 1.00 94.94 89 LEU A C 1
ATOM 707 O O . LEU A 1 89 ? -20.646 4.722 5.019 1.00 94.94 89 LEU A O 1
ATOM 711 N N . HIS A 1 90 ? -19.199 3.206 4.202 1.00 94.06 90 HIS A N 1
ATOM 712 C CA . HIS A 1 90 ? -19.606 2.117 5.087 1.00 94.06 90 HIS A CA 1
ATOM 713 C C . HIS A 1 90 ? -19.303 2.424 6.561 1.00 94.06 90 HIS A C 1
ATOM 715 O O . HIS A 1 90 ? -20.166 2.231 7.414 1.00 94.06 90 HIS A O 1
ATOM 721 N N . LEU A 1 91 ? -18.108 2.942 6.866 1.00 93.25 91 LEU A N 1
ATOM 722 C CA . LEU A 1 91 ? -17.691 3.241 8.241 1.00 93.25 91 LEU A CA 1
ATOM 723 C C . LEU A 1 91 ? -18.380 4.477 8.832 1.00 93.25 91 LEU A C 1
ATOM 725 O O . LEU A 1 91 ? -18.639 4.530 10.034 1.00 93.25 91 LEU A O 1
ATOM 729 N N . THR A 1 92 ? -18.648 5.498 8.016 1.00 92.69 92 THR A N 1
ATOM 730 C CA . THR A 1 92 ? -19.094 6.810 8.516 1.00 92.69 92 THR A CA 1
ATOM 731 C C . THR A 1 92 ? -20.548 7.139 8.194 1.00 92.69 92 THR A C 1
ATOM 733 O O . THR A 1 92 ? -21.124 8.009 8.850 1.00 92.69 92 THR A O 1
ATOM 736 N N . GLY A 1 93 ? -21.142 6.498 7.183 1.00 92.69 93 GLY A N 1
ATOM 737 C CA . GLY A 1 93 ? -22.449 6.863 6.629 1.00 92.69 93 GLY A CA 1
ATOM 738 C C . GLY A 1 93 ? -22.483 8.246 5.962 1.00 92.69 93 GLY A C 1
ATOM 739 O O . GLY A 1 93 ? -23.556 8.707 5.578 1.00 92.69 93 GLY A O 1
ATOM 740 N N . ASN A 1 94 ? -21.339 8.928 5.829 1.00 93.81 94 ASN A N 1
ATOM 741 C CA . ASN A 1 94 ? -21.264 10.324 5.413 1.00 93.81 94 ASN A CA 1
ATOM 742 C C . ASN A 1 94 ? -20.573 10.460 4.049 1.00 93.81 94 ASN A C 1
ATOM 744 O O . ASN A 1 94 ? -19.369 10.241 3.914 1.00 93.81 94 ASN A O 1
ATOM 748 N N . ILE A 1 95 ? -21.345 10.884 3.045 1.00 95.62 95 ILE A N 1
ATOM 749 C CA . ILE A 1 95 ? -20.857 11.076 1.674 1.00 95.62 95 ILE A CA 1
ATOM 750 C C . ILE A 1 95 ? -19.769 12.152 1.613 1.00 95.62 95 ILE A C 1
ATOM 752 O O . ILE A 1 95 ? -18.770 11.937 0.941 1.00 95.62 95 ILE A O 1
ATOM 756 N N . ALA A 1 96 ? -19.912 13.270 2.330 1.00 94.69 96 ALA A N 1
ATOM 757 C CA . ALA A 1 96 ? -18.914 14.339 2.313 1.00 94.69 96 ALA A CA 1
ATOM 758 C C . ALA A 1 96 ? -17.558 13.846 2.836 1.00 94.69 96 ALA A C 1
ATOM 760 O O . ALA A 1 96 ? -16.534 14.126 2.225 1.00 94.69 96 ALA A O 1
ATOM 761 N N . ARG A 1 97 ? -17.540 13.032 3.901 1.00 95.50 97 ARG A N 1
ATOM 762 C CA . ARG A 1 97 ? -16.295 12.414 4.397 1.00 95.50 97 ARG A CA 1
ATOM 763 C C . ARG A 1 97 ? -15.677 11.453 3.385 1.00 95.50 97 ARG A C 1
ATOM 765 O O . ARG A 1 97 ? -14.462 11.453 3.230 1.00 95.50 97 ARG A O 1
ATOM 772 N N . ALA A 1 98 ? -16.497 10.662 2.694 1.00 96.56 98 ALA A N 1
ATOM 773 C CA . ALA A 1 98 ? -16.018 9.754 1.654 1.00 96.56 98 ALA A CA 1
ATOM 774 C C . ALA A 1 98 ? -15.409 10.515 0.466 1.00 96.56 98 ALA A C 1
ATOM 776 O O . ALA A 1 98 ? -14.339 10.145 -0.011 1.00 96.56 98 ALA A O 1
ATOM 777 N N . LEU A 1 99 ? -16.041 11.612 0.037 1.00 96.75 99 LEU A N 1
ATOM 778 C CA . LEU A 1 99 ? -15.506 12.481 -1.014 1.00 96.75 99 LEU A CA 1
ATOM 779 C C . LEU A 1 99 ? -14.220 13.187 -0.573 1.00 96.75 99 LEU A C 1
ATOM 781 O O . LEU A 1 99 ? -13.258 13.193 -1.332 1.00 96.75 99 LEU A O 1
ATOM 785 N N . LEU A 1 100 ? -14.169 13.703 0.659 1.00 96.25 100 LEU A N 1
ATOM 786 C CA . LEU A 1 100 ? -12.965 14.319 1.226 1.00 96.25 100 LEU A CA 1
ATOM 787 C C . LEU A 1 100 ? -11.799 13.331 1.321 1.00 96.25 100 LEU A C 1
ATOM 789 O O . LEU A 1 100 ? -10.667 13.708 1.040 1.00 96.25 100 LEU A O 1
ATOM 793 N N . ALA A 1 101 ? -12.056 12.071 1.681 1.00 96.88 101 ALA A N 1
ATOM 794 C CA . ALA A 1 101 ? -11.018 11.045 1.729 1.00 96.88 101 ALA A CA 1
ATOM 795 C C . ALA A 1 101 ? -10.431 10.761 0.341 1.00 96.88 101 ALA A C 1
ATOM 797 O O . ALA A 1 101 ? -9.212 10.743 0.188 1.00 96.88 101 ALA A O 1
ATOM 798 N N . VAL A 1 102 ? -11.287 10.586 -0.674 1.00 97.81 102 VAL A N 1
ATOM 799 C CA . VAL A 1 102 ? -10.837 10.380 -2.061 1.00 97.81 102 VAL A CA 1
ATOM 800 C C . VAL A 1 102 ? -10.101 11.612 -2.578 1.00 97.81 102 VAL A C 1
ATOM 802 O O . VAL A 1 102 ? -9.003 11.482 -3.107 1.00 97.81 102 VAL A O 1
ATOM 805 N N . GLN A 1 103 ? -10.652 12.810 -2.379 1.00 96.56 103 GLN A N 1
ATOM 806 C CA . GLN A 1 103 ? -10.007 14.055 -2.792 1.00 96.56 103 GLN A CA 1
ATOM 807 C C . GLN A 1 103 ? -8.644 14.231 -2.117 1.00 96.56 103 GLN A C 1
ATOM 809 O O . GLN A 1 103 ? -7.674 14.557 -2.792 1.00 96.56 103 GLN A O 1
ATOM 814 N N . GLY A 1 104 ? -8.548 13.972 -0.811 1.00 94.94 104 GLY A N 1
ATOM 815 C CA . GLY A 1 104 ? -7.288 14.024 -0.073 1.00 94.94 104 GLY A CA 1
ATOM 816 C C . GLY A 1 104 ? -6.258 13.028 -0.605 1.00 94.94 104 GLY A C 1
ATOM 817 O O . GLY A 1 104 ? -5.109 13.406 -0.818 1.00 94.94 104 GLY A O 1
ATOM 818 N N . ALA A 1 105 ? -6.667 11.787 -0.891 1.00 95.94 105 ALA A N 1
ATOM 819 C CA . ALA A 1 105 ? -5.784 10.781 -1.481 1.00 95.94 105 ALA A CA 1
ATOM 820 C C . ALA A 1 105 ? -5.282 11.202 -2.875 1.00 95.94 105 ALA A C 1
ATOM 822 O O . ALA A 1 105 ? -4.085 11.126 -3.139 1.00 95.94 105 ALA A O 1
ATOM 823 N N . VAL A 1 106 ? -6.164 11.717 -3.741 1.00 95.50 106 VAL A N 1
ATOM 824 C CA . VAL A 1 106 ? -5.790 12.193 -5.086 1.00 95.50 106 VAL A CA 1
ATOM 825 C C . VAL A 1 106 ? -4.893 13.433 -5.027 1.00 95.50 106 VAL A C 1
ATOM 827 O O . VAL A 1 106 ? -3.940 13.538 -5.794 1.00 95.50 106 VAL A O 1
ATOM 830 N N . LEU A 1 107 ? -5.150 14.373 -4.115 1.00 92.88 107 LEU A N 1
ATOM 831 C CA . LEU A 1 107 ? -4.280 15.538 -3.938 1.00 92.88 107 LEU A CA 1
ATOM 832 C C . LEU A 1 107 ? -2.883 15.113 -3.477 1.00 92.88 107 LEU A C 1
ATOM 834 O O . LEU A 1 107 ? -1.895 15.554 -4.057 1.00 92.88 107 LEU A O 1
ATOM 838 N N . MET A 1 108 ? -2.790 14.212 -2.495 1.00 91.75 108 MET A N 1
ATOM 839 C CA . MET A 1 108 ? -1.501 13.670 -2.054 1.00 91.75 108 MET A CA 1
ATOM 840 C C . MET A 1 108 ? -0.776 12.927 -3.178 1.00 91.75 108 MET A C 1
ATOM 842 O O . MET A 1 108 ? 0.440 13.066 -3.303 1.00 91.75 108 MET A O 1
ATOM 846 N N . TRP A 1 109 ? -1.510 12.204 -4.028 1.00 90.88 109 TRP A N 1
ATOM 847 C CA . TRP A 1 109 ? -0.965 11.562 -5.223 1.00 90.88 109 TRP A CA 1
ATOM 848 C C . TRP A 1 109 ? -0.259 12.543 -6.149 1.00 90.88 109 TRP A C 1
ATOM 850 O O . TRP A 1 109 ? 0.877 12.296 -6.551 1.00 90.88 109 TRP A O 1
ATOM 860 N N . ILE A 1 110 ? -0.896 13.677 -6.440 1.00 88.56 110 ILE A N 1
ATOM 861 C CA . ILE A 1 110 ? -0.317 14.715 -7.300 1.00 88.56 110 ILE A CA 1
ATOM 862 C C . ILE A 1 110 ? 1.016 15.220 -6.729 1.00 88.56 110 ILE A C 1
ATOM 864 O O . ILE A 1 110 ? 1.940 15.473 -7.494 1.00 88.56 110 ILE A O 1
ATOM 868 N N . PHE A 1 111 ? 1.173 15.311 -5.407 1.00 87.31 111 PHE A N 1
ATOM 869 C CA . PHE A 1 111 ? 2.434 15.753 -4.796 1.00 87.31 111 PHE A CA 1
ATOM 870 C C . PHE A 1 111 ? 3.525 14.681 -4.731 1.00 87.31 111 PHE A C 1
ATOM 872 O O . PHE A 1 111 ? 4.687 15.023 -4.533 1.00 87.31 111 PHE A O 1
ATOM 879 N N . GLN A 1 112 ? 3.178 13.402 -4.878 1.00 88.44 112 GLN A N 1
ATOM 880 C CA . GLN A 1 112 ? 4.131 12.292 -4.768 1.00 88.44 112 GLN A CA 1
ATOM 881 C C . GLN A 1 112 ? 4.369 11.568 -6.088 1.00 88.44 112 GLN A C 1
ATOM 883 O O . GLN A 1 112 ? 4.967 10.491 -6.094 1.00 88.44 112 GLN A O 1
ATOM 888 N N . HIS A 1 113 ? 3.866 12.096 -7.199 1.00 83.19 113 HIS A N 1
ATOM 889 C CA . HIS A 1 113 ? 4.006 11.430 -8.479 1.00 83.19 113 HIS A CA 1
ATOM 890 C C . HIS A 1 113 ? 5.485 11.231 -8.842 1.00 83.19 113 HIS A C 1
ATOM 892 O O . HIS A 1 113 ? 6.336 12.085 -8.611 1.00 83.19 113 HIS A O 1
ATOM 898 N N . HIS A 1 114 ? 5.782 10.073 -9.415 1.00 87.69 114 HIS A N 1
ATOM 899 C CA . HIS A 1 114 ? 7.098 9.720 -9.922 1.00 87.69 114 HIS A CA 1
ATOM 900 C C . HIS A 1 114 ? 6.887 8.807 -11.129 1.00 87.69 114 HIS A C 1
ATOM 902 O O . HIS A 1 114 ? 5.955 8.003 -11.113 1.00 87.69 114 HIS A O 1
ATOM 908 N N . TYR A 1 115 ? 7.726 8.906 -12.161 1.00 85.62 115 TYR A N 1
ATOM 909 C CA . TYR A 1 115 ? 7.557 8.101 -13.381 1.00 85.62 115 TYR A CA 1
ATOM 910 C C . TYR A 1 115 ? 7.854 6.605 -13.164 1.00 85.62 115 TYR A C 1
ATOM 912 O O . TYR A 1 115 ? 7.411 5.764 -13.932 1.00 85.62 115 TYR A O 1
ATOM 920 N N . TRP A 1 116 ? 8.568 6.250 -12.092 1.00 89.12 116 TRP A N 1
ATOM 921 C CA . TRP A 1 116 ? 8.756 4.857 -11.650 1.00 89.12 116 TRP A CA 1
ATOM 922 C C . TRP A 1 116 ? 7.538 4.268 -10.924 1.00 89.12 116 TRP A C 1
ATOM 924 O O . TRP A 1 116 ? 7.704 3.424 -10.052 1.00 89.12 116 TRP A O 1
ATOM 934 N N . PHE A 1 117 ? 6.313 4.703 -11.209 1.00 91.38 117 PHE A N 1
ATOM 935 C CA . PHE A 1 117 ? 5.147 4.117 -10.556 1.00 91.38 117 PHE A CA 1
ATOM 936 C C . PHE A 1 117 ? 4.721 2.818 -11.254 1.00 91.38 117 PHE A C 1
ATOM 938 O O . PHE A 1 117 ? 4.202 2.829 -12.374 1.00 91.38 117 PHE A O 1
ATOM 945 N N . TYR A 1 118 ? 4.958 1.685 -10.590 1.00 92.56 118 TYR A N 1
ATOM 946 C CA . TYR A 1 118 ? 4.809 0.359 -11.187 1.00 92.56 118 TYR A CA 1
ATOM 947 C C . TYR A 1 118 ? 3.458 -0.292 -10.865 1.00 92.56 118 TYR A C 1
ATOM 949 O O . TYR A 1 118 ? 2.725 0.124 -9.967 1.00 92.56 118 TYR A O 1
ATOM 957 N N . SER A 1 119 ? 3.154 -1.400 -11.547 1.00 94.00 119 SER A N 1
ATOM 958 C CA . SER A 1 119 ? 1.916 -2.163 -11.332 1.00 94.00 119 SER A CA 1
ATOM 959 C C . SER A 1 119 ? 1.765 -2.683 -9.896 1.00 94.00 119 SER A C 1
ATOM 961 O O . SER A 1 119 ? 0.673 -2.652 -9.328 1.00 94.00 119 SER A O 1
ATOM 963 N N . TRP A 1 120 ? 2.856 -3.123 -9.266 1.00 95.00 120 TRP A N 1
ATOM 964 C CA . TRP A 1 120 ? 2.824 -3.631 -7.891 1.00 95.00 120 TRP A CA 1
ATOM 965 C C . TRP A 1 120 ? 2.545 -2.560 -6.837 1.00 95.00 120 TRP A C 1
ATOM 967 O O . TRP A 1 120 ? 2.076 -2.917 -5.755 1.00 95.00 120 TRP A O 1
ATOM 977 N N . ASP A 1 121 ? 2.780 -1.277 -7.131 1.00 94.94 121 ASP A N 1
ATOM 978 C CA . ASP A 1 121 ? 2.534 -0.193 -6.177 1.00 94.94 121 ASP A CA 1
ATOM 979 C C . ASP A 1 121 ? 1.012 0.039 -5.990 1.00 94.94 121 ASP A C 1
ATOM 981 O O . ASP A 1 121 ? 0.553 0.264 -4.868 1.00 94.94 121 ASP A O 1
ATOM 985 N N . LEU A 1 122 ? 0.192 -0.138 -7.043 1.00 95.31 122 LEU A N 1
ATOM 986 C CA . LEU A 1 122 ? -1.282 -0.107 -6.941 1.00 95.31 122 LEU A CA 1
ATOM 987 C C . LEU A 1 122 ? -1.838 -1.295 -6.155 1.00 95.31 122 LEU A C 1
ATOM 989 O O . LEU A 1 122 ? -2.721 -1.131 -5.310 1.00 95.31 122 LEU A O 1
ATOM 993 N N . THR A 1 123 ? -1.334 -2.496 -6.430 1.00 96.81 123 THR A N 1
ATOM 994 C CA . THR A 1 123 ? -1.783 -3.700 -5.722 1.00 96.81 123 THR A CA 1
ATOM 995 C C . THR A 1 123 ? -1.408 -3.643 -4.252 1.00 96.81 123 THR A C 1
ATOM 997 O O . THR A 1 123 ? -2.217 -4.024 -3.408 1.00 96.81 123 THR A O 1
ATOM 1000 N N . GLU A 1 124 ? -0.221 -3.131 -3.923 1.00 96.44 124 GLU A N 1
ATOM 1001 C CA . GLU A 1 124 ? 0.170 -2.901 -2.536 1.00 96.44 124 GLU A CA 1
ATOM 1002 C C . GLU A 1 124 ? -0.778 -1.916 -1.854 1.00 96.44 124 GLU A C 1
ATOM 1004 O O . GLU A 1 124 ? -1.299 -2.226 -0.782 1.00 96.44 124 GLU A O 1
ATOM 1009 N N . ALA A 1 125 ? -1.045 -0.768 -2.483 1.00 97.00 125 ALA A N 1
ATOM 1010 C CA . ALA A 1 125 ? -1.975 0.222 -1.953 1.00 97.00 125 ALA A CA 1
ATOM 1011 C C . ALA A 1 125 ? -3.359 -0.386 -1.680 1.00 97.00 125 ALA A C 1
ATOM 1013 O O . ALA A 1 125 ? -3.957 -0.142 -0.629 1.00 97.00 125 ALA A O 1
ATOM 1014 N N . LEU A 1 126 ? -3.856 -1.222 -2.599 1.00 97.62 126 LEU A N 1
ATOM 1015 C CA . LEU A 1 126 ? -5.162 -1.863 -2.465 1.00 97.62 126 LEU A CA 1
ATOM 1016 C C . LEU A 1 126 ? -5.151 -2.895 -1.338 1.00 97.62 126 LEU A C 1
ATOM 1018 O O . LEU A 1 126 ? -6.075 -2.924 -0.522 1.00 97.62 126 LEU A O 1
ATOM 1022 N N . CYS A 1 127 ? -4.096 -3.708 -1.257 1.00 97.31 127 CYS A N 1
ATOM 1023 C CA . CYS A 1 127 ? -3.951 -4.695 -0.197 1.00 97.31 127 CYS A CA 1
ATOM 1024 C C . CYS A 1 127 ? -3.880 -4.025 1.177 1.00 97.31 127 CYS A C 1
ATOM 1026 O O . CYS A 1 127 ? -4.585 -4.432 2.103 1.00 97.31 127 CYS A O 1
ATOM 1028 N N . LEU A 1 128 ? -3.089 -2.958 1.297 1.00 96.81 128 LEU A N 1
ATOM 1029 C CA . LEU A 1 128 ? -2.942 -2.207 2.536 1.00 96.81 128 LEU A CA 1
ATOM 1030 C C . LEU A 1 128 ? -4.249 -1.504 2.929 1.00 96.81 128 LEU A C 1
ATOM 1032 O O . LEU A 1 128 ? -4.609 -1.507 4.108 1.00 96.81 128 LEU A O 1
ATOM 1036 N N . LEU A 1 129 ? -5.005 -0.969 1.964 1.00 97.50 129 LEU A N 1
ATOM 1037 C CA . LEU A 1 129 ? -6.303 -0.331 2.204 1.00 97.50 129 LEU A CA 1
ATOM 1038 C C . LEU A 1 129 ? -7.338 -1.335 2.729 1.00 97.50 129 LEU A C 1
ATOM 1040 O O . LEU A 1 129 ? -8.005 -1.080 3.737 1.00 97.50 129 LEU A O 1
ATOM 1044 N N . LEU A 1 130 ? -7.447 -2.495 2.076 1.00 96.94 130 LEU A N 1
ATOM 1045 C CA . LEU A 1 130 ? -8.348 -3.570 2.496 1.00 96.94 130 LEU A CA 1
ATOM 1046 C C . LEU A 1 130 ? -7.937 -4.145 3.856 1.00 96.94 130 LEU A C 1
ATOM 1048 O O . LEU A 1 130 ? -8.796 -4.382 4.708 1.00 96.94 130 LEU A O 1
ATOM 1052 N N . PHE A 1 131 ? -6.633 -4.305 4.094 1.00 96.81 131 PHE A N 1
ATOM 1053 C CA . PHE A 1 131 ? -6.103 -4.739 5.383 1.00 96.81 131 PHE A CA 1
ATOM 1054 C C . PHE A 1 131 ? -6.423 -3.737 6.497 1.00 96.81 131 PHE A C 1
ATOM 1056 O O . PHE A 1 131 ? -6.927 -4.124 7.549 1.00 96.81 131 PHE A O 1
ATOM 1063 N N . THR A 1 132 ? -6.203 -2.444 6.247 1.00 96.25 132 THR A N 1
ATOM 1064 C CA . THR A 1 132 ? -6.523 -1.348 7.175 1.00 96.25 132 THR A CA 1
ATOM 1065 C C . THR A 1 132 ? -7.998 -1.395 7.561 1.00 96.25 132 THR A C 1
ATOM 1067 O O . THR A 1 132 ? -8.342 -1.371 8.743 1.00 96.25 132 THR A O 1
ATOM 1070 N N . TYR A 1 133 ? -8.891 -1.544 6.584 1.00 95.81 133 TYR A N 1
ATOM 1071 C CA . TYR A 1 133 ? -10.320 -1.682 6.843 1.00 95.81 133 TYR A CA 1
ATOM 1072 C C . TYR A 1 133 ? -10.677 -2.942 7.645 1.00 95.81 133 TYR A C 1
ATOM 1074 O O . TYR A 1 133 ? -11.491 -2.888 8.574 1.00 95.81 133 TYR A O 1
ATOM 1082 N N . ALA A 1 134 ? -10.057 -4.077 7.325 1.00 94.75 134 ALA A N 1
ATOM 1083 C CA . ALA A 1 134 ? -10.251 -5.319 8.062 1.00 94.75 134 ALA A CA 1
ATOM 1084 C C . ALA A 1 134 ? -9.788 -5.206 9.519 1.00 94.75 134 ALA A C 1
ATOM 1086 O O . ALA A 1 134 ? -10.489 -5.670 10.418 1.00 94.75 134 ALA A O 1
ATOM 1087 N N . ALA A 1 135 ? -8.651 -4.550 9.760 1.00 94.31 135 ALA A N 1
ATOM 1088 C CA . ALA A 1 135 ? -8.142 -4.270 11.095 1.00 94.31 135 ALA A CA 1
ATOM 1089 C C . ALA A 1 135 ? -9.085 -3.335 11.871 1.00 94.31 135 ALA A C 1
ATOM 1091 O O . ALA A 1 135 ? -9.400 -3.604 13.030 1.00 94.31 135 ALA A O 1
ATOM 1092 N N . LEU A 1 136 ? -9.603 -2.281 11.233 1.00 92.69 136 LEU A N 1
ATOM 1093 C CA . LEU A 1 136 ? -10.542 -1.345 11.864 1.00 92.69 136 LEU A CA 1
ATOM 1094 C C . LEU A 1 136 ? -11.876 -1.995 12.249 1.00 92.69 136 LEU A C 1
ATOM 1096 O O . LEU A 1 136 ? -12.435 -1.685 13.300 1.00 92.69 136 LEU A O 1
ATOM 1100 N N . THR A 1 137 ? -12.409 -2.861 11.388 1.00 91.56 137 THR A N 1
ATOM 1101 C CA . THR A 1 137 ? -13.733 -3.467 11.598 1.00 91.56 137 THR A CA 1
ATOM 1102 C C . THR A 1 137 ? -13.690 -4.774 12.371 1.00 91.56 137 THR A C 1
ATOM 1104 O O . THR A 1 137 ? -14.709 -5.159 12.939 1.00 91.56 137 THR A O 1
ATOM 1107 N N . GLU A 1 138 ? -12.548 -5.464 12.371 1.00 87.75 138 GLU A N 1
ATOM 1108 C CA . GLU A 1 138 ? -12.365 -6.824 12.893 1.00 87.75 138 GLU A CA 1
ATOM 1109 C C . GLU A 1 138 ? -13.334 -7.863 12.288 1.00 87.75 138 GLU A C 1
ATOM 1111 O O . GLU A 1 138 ? -13.590 -8.909 12.881 1.00 87.75 138 GLU A O 1
ATOM 1116 N N . LYS A 1 139 ? -13.890 -7.585 11.099 1.00 80.75 139 LYS A N 1
ATOM 1117 C CA . LYS A 1 139 ? -14.985 -8.370 10.492 1.00 80.75 139 LYS A CA 1
ATOM 1118 C C . LYS A 1 139 ? -14.596 -9.175 9.255 1.00 80.75 139 LYS A C 1
ATOM 1120 O O . LYS A 1 139 ? -15.451 -9.845 8.679 1.00 80.75 139 LYS A O 1
ATOM 1125 N N . MET A 1 140 ? -13.345 -9.113 8.806 1.00 83.25 140 MET A N 1
ATOM 1126 C CA . MET A 1 140 ? -12.969 -9.805 7.575 1.00 83.25 140 MET A CA 1
ATOM 1127 C C . MET A 1 140 ? -12.984 -11.327 7.766 1.00 83.25 140 MET A C 1
ATOM 1129 O O . MET A 1 140 ? -12.410 -11.858 8.717 1.00 83.25 140 MET A O 1
ATOM 1133 N N . ASN A 1 141 ? -13.642 -12.034 6.843 1.00 91.38 141 ASN A N 1
ATOM 1134 C CA . ASN A 1 141 ? -13.650 -13.494 6.820 1.00 91.38 141 ASN A CA 1
ATOM 1135 C C . ASN A 1 141 ? -12.208 -14.027 6.692 1.00 91.38 141 ASN A C 1
ATOM 1137 O O . ASN A 1 141 ? -11.397 -13.476 5.948 1.00 91.38 141 ASN A O 1
ATOM 1141 N N . ARG A 1 142 ? -11.901 -15.127 7.392 1.00 89.88 142 ARG A N 1
ATOM 1142 C CA . ARG A 1 142 ? -10.574 -15.765 7.394 1.00 89.88 142 ARG A CA 1
ATOM 1143 C C . ARG A 1 142 ? -10.071 -16.137 5.997 1.00 89.88 142 ARG A C 1
ATOM 1145 O O . ARG A 1 142 ? -8.887 -15.972 5.740 1.00 89.88 142 ARG A O 1
ATOM 1152 N N . GLY A 1 143 ? -10.946 -16.601 5.104 1.00 93.69 143 GLY A N 1
ATOM 1153 C CA . GLY A 1 143 ? -10.591 -16.914 3.718 1.00 93.69 143 GLY A CA 1
ATOM 1154 C C . GLY A 1 143 ? -10.173 -15.668 2.938 1.00 93.69 143 GLY A C 1
ATOM 1155 O O . GLY A 1 143 ? -9.124 -15.664 2.305 1.00 93.69 143 GLY A O 1
ATOM 1156 N N . ALA A 1 144 ? -10.929 -14.574 3.064 1.00 94.06 144 ALA A N 1
ATOM 1157 C CA . ALA A 1 144 ? -10.574 -13.297 2.444 1.00 94.06 144 ALA A CA 1
ATOM 1158 C C . ALA A 1 144 ? -9.255 -12.735 3.005 1.00 94.06 144 ALA A C 1
ATOM 1160 O O . ALA A 1 144 ? -8.424 -12.249 2.243 1.00 94.06 144 ALA A O 1
ATOM 1161 N N . LEU A 1 145 ? -9.025 -12.864 4.318 1.00 93.38 145 LEU A N 1
ATOM 1162 C CA . LEU A 1 145 ? -7.748 -12.505 4.938 1.00 93.38 145 LEU A CA 1
ATOM 1163 C C . LEU A 1 145 ? -6.586 -13.348 4.404 1.00 93.38 145 LEU A C 1
ATOM 1165 O O . LEU A 1 145 ? -5.528 -12.798 4.117 1.00 93.38 145 LEU A O 1
ATOM 1169 N N . ALA A 1 146 ? -6.775 -14.660 4.259 1.00 95.00 146 ALA A N 1
ATOM 1170 C CA . ALA A 1 146 ? -5.749 -15.551 3.729 1.00 95.00 146 ALA A CA 1
ATOM 1171 C C . ALA A 1 146 ? -5.385 -15.195 2.280 1.00 95.00 146 ALA A C 1
ATOM 1173 O O . ALA A 1 146 ? -4.202 -15.111 1.957 1.00 95.00 146 ALA A O 1
ATOM 1174 N N . VAL A 1 147 ? -6.384 -14.913 1.435 1.00 96.62 147 VAL A N 1
ATOM 1175 C CA . VAL A 1 147 ? -6.160 -14.443 0.058 1.00 96.62 147 VAL A CA 1
ATOM 1176 C C . VAL A 1 147 ? -5.417 -13.110 0.055 1.00 96.62 147 VAL A C 1
ATOM 1178 O O . VAL A 1 147 ? -4.437 -12.972 -0.668 1.00 96.62 147 VAL A O 1
ATOM 1181 N N . LEU A 1 148 ? -5.831 -12.151 0.889 1.00 96.75 148 LEU A N 1
ATOM 1182 C CA . LEU A 1 148 ? -5.166 -10.852 0.995 1.00 96.75 148 LEU A CA 1
ATOM 1183 C C . LEU A 1 148 ? -3.686 -11.002 1.376 1.00 96.75 148 LEU A C 1
ATOM 1185 O O . LEU A 1 148 ? -2.824 -10.386 0.753 1.00 96.75 148 LEU A O 1
ATOM 1189 N N . ILE A 1 149 ? -3.392 -11.835 2.379 1.00 96.00 149 ILE A N 1
ATOM 1190 C CA . ILE A 1 149 ? -2.025 -12.129 2.825 1.00 96.00 149 ILE A CA 1
ATOM 1191 C C . ILE A 1 149 ? -1.210 -12.767 1.699 1.00 96.00 149 ILE A C 1
ATOM 1193 O O . ILE A 1 149 ? -0.105 -12.306 1.428 1.00 96.00 149 ILE A O 1
ATOM 1197 N N . LEU A 1 150 ? -1.755 -13.783 1.025 1.00 96.62 150 LEU A N 1
ATOM 1198 C CA . LEU A 1 150 ? -1.077 -14.463 -0.077 1.00 96.62 150 LEU A CA 1
ATOM 1199 C C . LEU A 1 150 ? -0.754 -13.492 -1.218 1.00 96.62 150 LEU A C 1
ATOM 1201 O O . LEU A 1 150 ? 0.388 -13.432 -1.665 1.00 96.62 150 LEU A O 1
ATOM 1205 N N . VAL A 1 151 ? -1.734 -12.692 -1.648 1.00 97.44 151 VAL A N 1
ATOM 1206 C CA . VAL A 1 151 ? -1.536 -11.669 -2.686 1.00 97.44 151 VAL A CA 1
ATOM 1207 C C . VAL A 1 151 ? -0.474 -10.662 -2.253 1.00 97.44 151 VAL A C 1
ATOM 1209 O O . VAL A 1 151 ? 0.391 -10.313 -3.049 1.00 97.44 151 VAL A O 1
ATOM 1212 N N . SER A 1 152 ? -0.490 -10.243 -0.986 1.00 96.94 152 SER A N 1
ATOM 1213 C CA . SER A 1 152 ? 0.492 -9.294 -0.456 1.00 96.94 152 SER A CA 1
ATOM 1214 C C . SER A 1 152 ? 1.903 -9.888 -0.485 1.00 96.94 152 SER A C 1
ATOM 1216 O O . SER A 1 152 ? 2.816 -9.237 -0.984 1.00 96.94 152 SER A O 1
ATOM 1218 N N . MET A 1 153 ? 2.082 -11.135 -0.025 1.00 96.06 153 MET A N 1
ATOM 1219 C CA . MET A 1 153 ? 3.376 -11.841 -0.021 1.00 96.06 153 MET A CA 1
ATOM 1220 C C . MET A 1 153 ? 3.955 -12.022 -1.429 1.00 96.06 153 MET A C 1
ATOM 1222 O O . MET A 1 153 ? 5.162 -11.900 -1.614 1.00 96.06 153 MET A O 1
ATOM 1226 N N . LEU A 1 154 ? 3.099 -12.294 -2.420 1.00 96.25 154 LEU A N 1
ATOM 1227 C CA . LEU A 1 154 ? 3.490 -12.446 -3.827 1.00 96.25 154 LEU A CA 1
ATOM 1228 C C . LEU A 1 154 ? 3.650 -11.106 -4.564 1.00 96.25 154 LEU A C 1
ATOM 1230 O O . LEU A 1 154 ? 3.963 -11.098 -5.757 1.00 96.25 154 LEU A O 1
ATOM 1234 N N . ASN A 1 155 ? 3.373 -9.983 -3.898 1.00 95.75 155 ASN A N 1
ATOM 1235 C CA . ASN A 1 155 ? 3.429 -8.656 -4.498 1.00 95.75 155 ASN A CA 1
ATOM 1236 C C . ASN A 1 155 ? 4.541 -7.783 -3.916 1.00 95.75 155 ASN A C 1
ATOM 1238 O O . ASN A 1 155 ? 5.179 -7.065 -4.682 1.00 95.75 155 ASN A O 1
ATOM 1242 N N . LYS A 1 156 ? 4.756 -7.791 -2.593 1.00 93.00 156 LYS A N 1
ATOM 1243 C CA . LYS A 1 156 ? 5.802 -6.980 -1.954 1.00 93.00 156 LYS A CA 1
ATOM 1244 C C . LYS A 1 156 ? 6.141 -7.462 -0.543 1.00 93.00 156 LYS A C 1
ATOM 1246 O O . LYS A 1 156 ? 5.305 -7.986 0.190 1.00 93.00 156 LYS A O 1
ATOM 1251 N N . GLU A 1 157 ? 7.373 -7.203 -0.130 1.00 92.00 157 GLU A N 1
ATOM 1252 C CA . GLU A 1 157 ? 7.932 -7.539 1.184 1.00 92.00 157 GLU A CA 1
ATOM 1253 C C . GLU A 1 157 ? 7.187 -6.882 2.359 1.00 92.00 157 GLU A C 1
ATOM 1255 O O . GLU A 1 157 ? 7.213 -7.388 3.481 1.00 92.00 157 GLU A O 1
ATOM 1260 N N . THR A 1 158 ? 6.449 -5.798 2.105 1.00 92.50 158 THR A N 1
ATOM 1261 C CA . THR A 1 158 ? 5.633 -5.088 3.101 1.00 92.50 158 THR A CA 1
ATOM 1262 C C . THR A 1 158 ? 4.489 -5.939 3.659 1.00 92.50 158 THR A C 1
ATOM 1264 O O . THR A 1 158 ? 3.946 -5.613 4.716 1.00 92.50 158 THR A O 1
ATOM 1267 N N . ALA A 1 159 ? 4.194 -7.097 3.054 1.00 95.25 159 ALA A N 1
ATOM 1268 C CA . ALA A 1 159 ? 3.321 -8.128 3.619 1.00 95.25 159 ALA A CA 1
ATOM 1269 C C . ALA A 1 159 ? 3.722 -8.558 5.044 1.00 95.25 159 ALA A C 1
ATOM 1271 O O . ALA A 1 159 ? 2.852 -8.905 5.848 1.00 95.25 159 ALA A O 1
ATOM 1272 N N . VAL A 1 160 ? 5.015 -8.463 5.393 1.00 95.44 160 VAL A N 1
ATOM 1273 C CA . VAL A 1 160 ? 5.526 -8.747 6.747 1.00 95.44 160 VAL A CA 1
ATOM 1274 C C . VAL A 1 160 ? 4.802 -7.934 7.829 1.00 95.44 160 VAL A C 1
ATOM 1276 O O . VAL A 1 160 ? 4.619 -8.400 8.957 1.00 95.44 160 VAL A O 1
ATOM 1279 N N . LEU A 1 161 ? 4.311 -6.742 7.480 1.00 94.81 161 LEU A N 1
ATOM 1280 C CA . LEU A 1 161 ? 3.634 -5.833 8.400 1.00 94.81 161 LEU A CA 1
ATOM 1281 C C . LEU A 1 161 ? 2.269 -6.350 8.856 1.00 94.81 161 LEU A C 1
ATOM 1283 O O . LEU A 1 161 ? 1.809 -5.975 9.935 1.00 94.81 161 LEU A O 1
ATOM 1287 N N . ILE A 1 162 ? 1.645 -7.256 8.098 1.00 96.19 162 ILE A N 1
ATOM 1288 C CA . ILE A 1 162 ? 0.437 -7.956 8.548 1.00 96.19 162 ILE A CA 1
ATOM 1289 C C . ILE A 1 162 ? 0.768 -8.837 9.764 1.00 96.19 162 ILE A C 1
ATOM 1291 O O . ILE A 1 162 ? 0.010 -8.871 10.735 1.00 96.19 162 ILE A O 1
ATOM 1295 N N . GLY A 1 163 ? 1.927 -9.504 9.751 1.00 96.94 163 GLY A N 1
ATOM 1296 C CA . GLY A 1 163 ? 2.430 -10.264 10.897 1.00 96.94 163 GLY A CA 1
ATOM 1297 C C . GLY A 1 163 ? 2.739 -9.366 12.097 1.00 96.94 163 GLY A C 1
ATOM 1298 O O . GLY A 1 163 ? 2.287 -9.645 13.212 1.00 96.94 163 GLY A O 1
ATOM 1299 N N . VAL A 1 164 ? 3.418 -8.236 11.853 1.00 96.81 164 VAL A N 1
ATOM 1300 C CA . VAL A 1 164 ? 3.711 -7.218 12.881 1.00 96.81 164 VAL A CA 1
ATOM 1301 C C . VAL A 1 164 ? 2.427 -6.696 13.526 1.00 96.81 164 VAL A C 1
ATOM 1303 O O . VAL A 1 164 ? 2.355 -6.613 14.751 1.00 96.81 164 VAL A O 1
ATOM 1306 N N . TYR A 1 165 ? 1.387 -6.412 12.737 1.00 97.69 165 TYR A N 1
ATOM 1307 C CA . TYR A 1 165 ? 0.080 -6.007 13.256 1.00 97.69 165 TYR A CA 1
ATOM 1308 C C . TYR A 1 165 ? -0.475 -7.019 14.263 1.00 97.69 165 TYR A C 1
ATOM 1310 O O . TYR A 1 165 ? -0.866 -6.624 15.360 1.00 97.69 165 TYR A O 1
ATOM 1318 N N . PHE A 1 166 ? -0.496 -8.314 13.927 1.00 97.88 166 PHE A N 1
ATOM 1319 C CA . PHE A 1 166 ? -1.030 -9.342 14.827 1.00 97.88 166 PHE A CA 1
ATOM 1320 C C . PHE A 1 166 ? -0.198 -9.474 16.105 1.00 97.88 166 PHE A C 1
ATOM 1322 O O . PHE A 1 166 ? -0.766 -9.582 17.193 1.00 97.88 166 PHE A O 1
ATOM 1329 N N . MET A 1 167 ? 1.130 -9.395 15.996 1.00 98.19 167 MET A N 1
ATOM 1330 C CA . MET A 1 167 ? 2.019 -9.381 17.159 1.00 98.19 167 MET A CA 1
ATOM 1331 C C . MET A 1 167 ? 1.727 -8.201 18.086 1.00 98.19 167 MET A C 1
ATOM 1333 O O . MET A 1 167 ? 1.457 -8.397 19.272 1.00 98.19 167 MET A O 1
ATOM 1337 N N . VAL A 1 168 ? 1.732 -6.978 17.550 1.00 98.06 168 VAL A N 1
ATOM 1338 C CA . VAL A 1 168 ? 1.533 -5.775 18.363 1.00 98.06 168 VAL A CA 1
ATOM 1339 C C . VAL A 1 168 ? 0.116 -5.725 18.916 1.00 98.06 168 VAL A C 1
ATOM 1341 O O . VAL A 1 168 ? -0.048 -5.448 20.099 1.00 98.06 168 VAL A O 1
ATOM 1344 N N . ARG A 1 169 ? -0.907 -6.050 18.119 1.00 97.19 169 ARG A N 1
ATOM 1345 C CA . ARG A 1 169 ? -2.293 -6.133 18.597 1.00 97.19 169 ARG A CA 1
ATOM 1346 C C . ARG A 1 169 ? -2.420 -7.126 19.752 1.00 97.19 169 ARG A C 1
ATOM 1348 O O . ARG A 1 169 ? -3.032 -6.787 20.759 1.00 97.19 169 ARG A O 1
ATOM 1355 N N . GLY A 1 170 ? -1.855 -8.328 19.612 1.00 97.44 170 GLY A N 1
ATOM 1356 C CA . GLY A 1 170 ? -1.931 -9.370 20.635 1.00 97.44 170 GLY A CA 1
ATOM 1357 C C . GLY A 1 170 ? -1.274 -8.961 21.955 1.00 97.44 170 GLY A C 1
ATOM 1358 O O . GLY A 1 170 ? -1.805 -9.276 23.019 1.00 97.44 170 GLY A O 1
ATOM 1359 N N . ALA A 1 171 ? -0.171 -8.209 21.893 1.00 97.75 171 ALA A N 1
ATOM 1360 C CA . ALA A 1 171 ? 0.459 -7.596 23.064 1.00 97.75 171 ALA A CA 1
ATOM 1361 C C . ALA A 1 171 ? -0.358 -6.411 23.618 1.00 97.75 171 ALA A C 1
ATOM 1363 O O . ALA A 1 171 ? -0.532 -6.277 24.829 1.00 97.75 171 ALA A O 1
ATOM 1364 N N . ALA A 1 172 ? -0.921 -5.584 22.733 1.00 97.00 172 ALA A N 1
ATOM 1365 C CA . ALA A 1 172 ? -1.710 -4.403 23.073 1.00 97.00 172 ALA A CA 1
ATOM 1366 C C . ALA A 1 172 ? -3.054 -4.729 23.747 1.00 97.00 172 ALA A C 1
ATOM 1368 O O . ALA A 1 172 ? -3.693 -3.828 24.292 1.00 97.00 172 ALA A O 1
ATOM 1369 N N . GLU A 1 173 ? -3.476 -5.997 23.766 1.00 96.31 173 GLU A N 1
ATOM 1370 C CA . GLU A 1 173 ? -4.646 -6.444 24.528 1.00 96.31 173 GLU A CA 1
ATOM 1371 C C . GLU A 1 173 ? -4.558 -6.060 26.014 1.00 96.31 173 GLU A C 1
ATOM 1373 O O . GLU A 1 173 ? -5.565 -5.652 26.598 1.00 96.31 173 GLU A O 1
ATOM 1378 N N . GLN A 1 174 ? -3.350 -6.056 26.590 1.00 95.44 174 GLN A N 1
ATOM 1379 C CA . GLN A 1 174 ? -3.122 -5.616 27.970 1.00 95.44 174 GLN A CA 1
ATOM 1380 C C . GLN A 1 174 ? -3.529 -4.155 28.199 1.00 95.44 174 GLN A C 1
ATOM 1382 O O . GLN A 1 174 ? -4.166 -3.839 29.204 1.00 95.44 174 GLN A O 1
ATOM 1387 N N . TRP A 1 175 ? -3.236 -3.262 27.248 1.00 91.50 175 TRP A N 1
ATOM 1388 C CA . TRP A 1 175 ? -3.656 -1.856 27.318 1.00 91.50 175 TRP A CA 1
ATOM 1389 C C . TRP A 1 175 ? -5.174 -1.688 27.202 1.00 91.50 175 TRP A C 1
ATOM 1391 O O . TRP A 1 175 ? -5.725 -0.717 27.722 1.00 91.50 175 TRP A O 1
ATOM 1401 N N . ALA A 1 176 ? -5.854 -2.644 26.566 1.00 89.75 176 ALA A N 1
ATOM 1402 C CA . ALA A 1 176 ? -7.310 -2.720 26.500 1.00 89.75 176 ALA A CA 1
ATOM 1403 C C . ALA A 1 176 ? -7.947 -3.371 27.747 1.00 89.75 176 ALA A C 1
ATOM 1405 O O . ALA A 1 176 ? -9.160 -3.567 27.774 1.00 89.75 176 ALA A O 1
ATOM 1406 N N . GLY A 1 177 ? -7.159 -3.715 28.776 1.00 92.62 177 GLY A N 1
ATOM 1407 C CA . GLY A 1 177 ? -7.642 -4.386 29.988 1.00 92.62 177 GLY A CA 1
ATOM 1408 C C . GLY A 1 177 ? -7.936 -5.878 29.803 1.00 92.62 177 GLY A C 1
ATOM 1409 O O . GLY A 1 177 ? -8.640 -6.469 30.619 1.00 92.62 177 GLY A O 1
ATOM 1410 N N . ARG A 1 178 ? -7.425 -6.493 28.731 1.00 94.62 178 ARG A N 1
ATOM 1411 C CA . ARG A 1 178 ? -7.571 -7.922 28.418 1.00 94.62 178 ARG A CA 1
ATOM 1412 C C . ARG A 1 178 ? -6.215 -8.628 28.567 1.00 94.62 178 ARG A C 1
ATOM 1414 O O . ARG A 1 178 ? -5.181 -7.978 28.456 1.00 94.62 178 ARG A O 1
ATOM 1421 N N . PRO A 1 179 ? -6.163 -9.942 28.836 1.00 97.00 179 PRO A N 1
ATOM 1422 C CA . PRO A 1 179 ? -4.886 -10.651 28.893 1.00 97.00 179 PRO A CA 1
ATOM 1423 C C . PRO A 1 179 ? -4.179 -10.636 27.530 1.00 97.00 179 PRO A C 1
ATOM 1425 O O . PRO A 1 179 ? -4.830 -10.627 26.483 1.00 97.00 179 PRO A O 1
ATOM 1428 N N . ILE A 1 180 ? -2.843 -10.676 27.550 1.00 97.88 180 ILE A N 1
ATOM 1429 C CA . ILE A 1 180 ? -2.017 -10.773 26.339 1.00 97.88 180 ILE A CA 1
ATOM 1430 C C . ILE A 1 180 ? -2.447 -11.995 25.517 1.00 97.88 180 ILE A C 1
ATOM 1432 O O . ILE A 1 180 ? -2.526 -13.118 26.021 1.00 97.88 180 ILE A O 1
ATOM 1436 N N . ASN A 1 181 ? -2.689 -11.794 24.222 1.00 97.81 181 ASN A N 1
ATOM 1437 C CA . ASN A 1 181 ? -3.089 -12.867 23.318 1.00 97.81 181 ASN A CA 1
ATOM 1438 C C . ASN A 1 181 ? -1.861 -13.517 22.663 1.00 97.81 181 ASN A C 1
ATOM 1440 O O . ASN A 1 181 ? -1.516 -13.232 21.513 1.00 97.81 181 ASN A O 1
ATOM 1444 N N . HIS A 1 182 ? -1.215 -14.433 23.389 1.00 97.88 182 HIS A N 1
ATOM 1445 C CA . HIS A 1 182 ? -0.034 -15.161 22.906 1.00 97.88 182 HIS A CA 1
ATOM 1446 C C . HIS A 1 182 ? -0.282 -15.949 21.614 1.00 97.88 182 HIS A C 1
ATOM 1448 O O . HIS A 1 182 ? 0.616 -16.057 20.782 1.00 97.88 182 HIS A O 1
ATOM 1454 N N . LYS A 1 183 ? -1.504 -16.456 21.399 1.00 97.75 183 LYS A N 1
ATOM 1455 C CA . LYS A 1 183 ? -1.861 -17.153 20.157 1.00 97.75 183 LYS A CA 1
ATOM 1456 C C . LYS A 1 183 ? -1.783 -16.213 18.956 1.00 97.75 183 LYS A C 1
ATOM 1458 O O . LYS A 1 183 ? -1.213 -16.583 17.935 1.00 97.75 183 LYS A O 1
ATOM 1463 N N . MET A 1 184 ? -2.331 -15.005 19.082 1.00 97.12 184 MET A N 1
ATOM 1464 C CA . MET A 1 184 ? -2.273 -13.995 18.025 1.00 97.12 184 MET A CA 1
ATOM 1465 C C . MET A 1 184 ? -0.834 -13.528 17.774 1.00 97.12 184 MET A C 1
ATOM 1467 O O . MET A 1 184 ? -0.446 -13.371 16.619 1.00 97.12 184 MET A O 1
ATOM 1471 N N . ILE A 1 185 ? -0.024 -13.398 18.831 1.00 98.38 185 ILE A N 1
ATOM 1472 C CA . ILE A 1 185 ? 1.411 -13.105 18.705 1.00 98.38 185 ILE A CA 1
ATOM 1473 C C . ILE A 1 185 ? 2.126 -14.206 17.917 1.00 98.38 185 ILE A C 1
ATOM 1475 O O . ILE A 1 185 ? 2.814 -13.904 16.945 1.00 98.38 185 ILE A O 1
ATOM 1479 N N . GLY A 1 186 ? 1.920 -15.475 18.282 1.00 98.25 186 GLY A N 1
ATOM 1480 C CA . GLY A 1 186 ? 2.514 -16.615 17.580 1.00 98.25 186 GLY A CA 1
ATOM 1481 C C . GLY A 1 186 ? 2.082 -16.699 16.114 1.00 98.25 186 GLY A C 1
ATOM 1482 O O . GLY A 1 186 ? 2.910 -16.941 15.240 1.00 98.25 186 GLY A O 1
ATOM 1483 N N . GLN A 1 187 ? 0.806 -16.426 15.821 1.00 96.81 187 GLN A N 1
ATOM 1484 C CA . GLN A 1 187 ? 0.302 -16.340 14.446 1.00 96.81 187 GLN A CA 1
ATOM 1485 C C . GLN A 1 187 ? 0.954 -15.191 13.668 1.00 96.81 187 GLN A C 1
ATOM 1487 O O . GLN A 1 187 ? 1.353 -15.386 12.523 1.00 96.81 187 GLN A O 1
ATOM 1492 N N . GLY A 1 188 ? 1.099 -14.015 14.281 1.00 97.50 188 GLY A N 1
ATOM 1493 C CA . GLY A 1 188 ? 1.769 -12.874 13.663 1.00 97.50 188 GLY A CA 1
ATOM 1494 C C . GLY A 1 188 ? 3.244 -13.146 13.365 1.00 97.50 188 GLY A C 1
ATOM 1495 O O . GLY A 1 188 ? 3.696 -12.881 12.253 1.00 97.50 188 GLY A O 1
ATOM 1496 N N . ALA A 1 189 ? 3.965 -13.763 14.305 1.00 98.31 189 ALA A N 1
ATOM 1497 C CA . ALA A 1 189 ? 5.351 -14.180 14.111 1.00 98.31 189 ALA A CA 1
ATOM 1498 C C . ALA A 1 189 ? 5.484 -15.210 12.978 1.00 98.31 189 ALA A C 1
ATOM 1500 O O . ALA A 1 189 ? 6.318 -15.041 12.090 1.00 98.31 189 ALA A O 1
ATOM 1501 N N . ALA A 1 190 ? 4.618 -16.229 12.950 1.00 97.88 190 ALA A N 1
ATOM 1502 C CA . ALA A 1 190 ? 4.601 -17.218 11.875 1.00 97.88 190 ALA A CA 1
ATOM 1503 C C . ALA A 1 190 ? 4.327 -16.576 10.503 1.00 97.88 190 ALA A C 1
ATOM 1505 O O . ALA A 1 190 ? 4.993 -16.912 9.528 1.00 97.88 190 ALA A O 1
ATOM 1506 N N . LEU A 1 191 ? 3.396 -15.617 10.425 1.00 97.12 191 LEU A N 1
ATOM 1507 C CA . LEU A 1 191 ? 3.101 -14.878 9.193 1.00 97.12 191 LEU A CA 1
ATOM 1508 C C . LEU A 1 191 ? 4.265 -13.990 8.739 1.00 97.12 191 LEU A C 1
ATOM 1510 O O . LEU A 1 191 ? 4.546 -13.923 7.541 1.00 97.12 191 LEU A O 1
ATOM 1514 N N . ALA A 1 192 ? 4.949 -13.319 9.668 1.00 96.69 192 ALA A N 1
ATOM 1515 C CA . ALA A 1 192 ? 6.122 -12.508 9.353 1.00 96.69 192 ALA A CA 1
ATOM 1516 C C . ALA A 1 192 ? 7.256 -13.382 8.793 1.00 96.69 192 ALA A C 1
ATOM 1518 O O . ALA A 1 192 ? 7.782 -13.091 7.719 1.00 96.69 192 ALA A O 1
ATOM 1519 N N . VAL A 1 193 ? 7.561 -14.500 9.462 1.00 97.38 193 VAL A N 1
ATOM 1520 C CA . VAL A 1 193 ? 8.564 -15.475 9.004 1.00 97.38 193 VAL A CA 1
ATOM 1521 C C . VAL A 1 193 ? 8.183 -16.057 7.643 1.00 97.38 193 VAL A C 1
ATOM 1523 O O . VAL A 1 193 ? 9.013 -16.077 6.740 1.00 97.38 193 VAL A O 1
ATOM 1526 N N . ALA A 1 194 ? 6.924 -16.460 7.452 1.00 97.00 194 ALA A N 1
ATOM 1527 C CA . ALA A 1 194 ? 6.448 -16.964 6.166 1.00 97.00 194 ALA A CA 1
ATOM 1528 C C . ALA A 1 194 ? 6.594 -15.921 5.045 1.00 97.00 194 ALA A C 1
ATOM 1530 O O . ALA A 1 194 ? 7.034 -16.267 3.953 1.00 97.00 194 ALA A O 1
ATOM 1531 N N . SER A 1 195 ? 6.293 -14.645 5.317 1.00 95.56 195 SER A N 1
ATOM 1532 C CA . SER A 1 195 ? 6.435 -13.557 4.333 1.00 95.56 195 SER A CA 1
ATOM 1533 C C . SER A 1 195 ? 7.888 -13.390 3.885 1.00 95.56 195 SER A C 1
ATOM 1535 O O . SER A 1 195 ? 8.153 -13.230 2.693 1.00 95.56 195 SER A O 1
ATOM 1537 N N . VAL A 1 196 ? 8.829 -13.467 4.832 1.00 94.75 196 VAL A N 1
ATOM 1538 C CA . VAL A 1 196 ? 10.271 -13.404 4.552 1.00 94.75 196 VAL A CA 1
ATOM 1539 C C . VAL A 1 196 ? 10.721 -14.626 3.753 1.00 94.75 196 VAL A C 1
ATOM 1541 O O . VAL A 1 196 ? 11.367 -14.461 2.723 1.00 94.75 196 VAL A O 1
ATOM 1544 N N . ILE A 1 197 ? 10.329 -15.838 4.166 1.00 95.62 197 ILE A N 1
ATOM 1545 C CA . ILE A 1 197 ? 10.682 -17.082 3.463 1.00 95.62 197 ILE A CA 1
ATOM 1546 C C . ILE A 1 197 ? 10.178 -17.056 2.020 1.00 95.62 197 ILE A C 1
ATOM 1548 O O . ILE A 1 197 ? 10.943 -17.354 1.111 1.00 95.62 197 ILE A O 1
ATOM 1552 N N . VAL A 1 198 ? 8.913 -16.687 1.794 1.00 95.88 198 VAL A N 1
ATOM 1553 C CA . VAL A 1 198 ? 8.338 -16.613 0.442 1.00 95.88 198 VAL A CA 1
ATOM 1554 C C . VAL A 1 198 ? 9.072 -15.569 -0.398 1.00 95.88 198 VAL A C 1
ATOM 1556 O O . VAL A 1 198 ? 9.448 -15.859 -1.531 1.00 95.88 198 VAL A O 1
ATOM 1559 N N . THR A 1 199 ? 9.329 -14.385 0.161 1.00 93.06 199 THR A N 1
ATOM 1560 C CA . THR A 1 199 ? 10.064 -13.314 -0.528 1.00 93.06 199 THR A CA 1
ATOM 1561 C C . THR A 1 199 ? 11.454 -13.780 -0.963 1.00 93.06 199 THR A C 1
ATOM 1563 O O . THR A 1 199 ? 11.818 -13.631 -2.131 1.00 93.06 199 THR A O 1
ATOM 1566 N N . GLU A 1 200 ? 12.215 -14.384 -0.051 1.00 92.50 200 GLU A N 1
ATOM 1567 C CA . GLU A 1 200 ? 13.568 -14.862 -0.339 1.00 92.50 200 GLU A CA 1
ATOM 1568 C C . GLU A 1 200 ? 13.576 -16.079 -1.263 1.00 92.50 200 GLU A C 1
ATOM 1570 O O . GLU A 1 200 ? 14.416 -16.155 -2.156 1.00 92.50 200 GLU A O 1
ATOM 1575 N N . ALA A 1 201 ? 12.607 -16.988 -1.137 1.00 94.81 201 ALA A N 1
ATOM 1576 C CA . ALA A 1 201 ? 12.456 -18.106 -2.060 1.00 94.81 201 ALA A CA 1
ATOM 1577 C C . ALA A 1 201 ? 12.203 -17.608 -3.491 1.00 94.81 201 ALA A C 1
ATOM 1579 O O . ALA A 1 201 ? 12.896 -18.032 -4.412 1.00 94.81 201 ALA A O 1
ATOM 1580 N N . LEU A 1 202 ? 11.278 -16.663 -3.693 1.00 94.31 202 LEU A N 1
ATOM 1581 C CA . LEU A 1 202 ? 11.027 -16.082 -5.018 1.00 94.31 202 LEU A CA 1
ATOM 1582 C C . LEU A 1 202 ? 12.281 -15.399 -5.578 1.00 94.31 202 LEU A C 1
ATOM 1584 O O . LEU A 1 202 ? 12.637 -15.616 -6.734 1.00 94.31 202 LEU A O 1
ATOM 1588 N N . ARG A 1 203 ? 12.992 -14.627 -4.748 1.00 91.88 203 ARG A N 1
ATOM 1589 C CA . ARG A 1 203 ? 14.263 -13.991 -5.128 1.00 91.88 203 ARG A CA 1
ATOM 1590 C C . ARG A 1 203 ? 15.365 -14.992 -5.441 1.00 91.88 203 ARG A C 1
ATOM 1592 O O . ARG A 1 203 ? 16.226 -14.675 -6.244 1.00 91.88 203 ARG A O 1
ATOM 1599 N N . HIS A 1 204 ? 15.389 -16.147 -4.791 1.00 91.38 204 HIS A N 1
ATOM 1600 C CA . HIS A 1 204 ? 16.425 -17.151 -5.004 1.00 91.38 204 HIS A CA 1
ATOM 1601 C C . HIS A 1 204 ? 16.149 -18.008 -6.241 1.00 91.38 204 HIS A C 1
ATOM 1603 O O . HIS A 1 204 ? 17.056 -18.246 -7.031 1.00 91.38 204 HIS A O 1
ATOM 1609 N N . TYR A 1 205 ? 14.904 -18.454 -6.421 1.00 94.19 205 TYR A N 1
ATOM 1610 C CA . TYR A 1 205 ? 14.551 -19.408 -7.473 1.00 94.19 205 TYR A CA 1
ATOM 1611 C C . TYR A 1 205 ? 14.214 -18.758 -8.816 1.00 94.19 205 TYR A C 1
ATOM 1613 O O . TYR A 1 205 ? 14.392 -19.402 -9.847 1.00 94.19 205 TYR A O 1
ATOM 1621 N N . LEU A 1 206 ? 13.709 -17.518 -8.828 1.00 94.00 206 LEU A N 1
ATOM 1622 C CA . LEU A 1 206 ? 13.272 -16.863 -10.067 1.00 94.00 206 LEU A CA 1
ATOM 1623 C C . LEU A 1 206 ? 14.290 -15.856 -10.616 1.00 9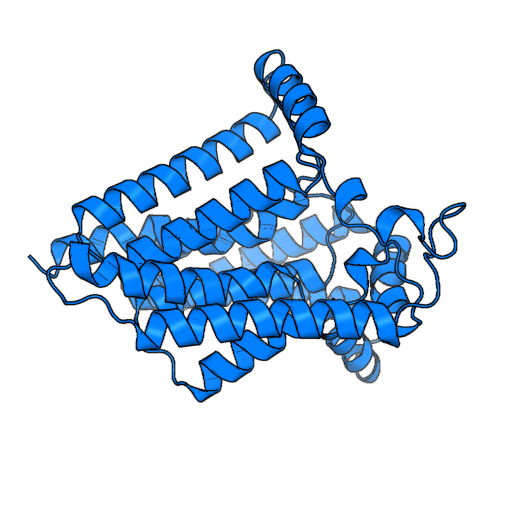4.00 206 LEU A C 1
ATOM 1625 O O . LEU A 1 206 ? 14.296 -15.604 -11.818 1.00 94.00 206 LEU A O 1
ATOM 1629 N N . PHE A 1 207 ? 15.149 -15.286 -9.767 1.00 93.19 207 PHE A N 1
ATOM 1630 C CA . PHE A 1 207 ? 16.131 -14.288 -10.194 1.00 93.19 207 PHE A CA 1
ATOM 1631 C C . PHE A 1 207 ? 17.273 -14.925 -10.989 1.00 93.19 207 PHE A C 1
ATOM 1633 O O . PHE A 1 207 ? 17.872 -15.911 -10.558 1.00 93.19 207 PHE A O 1
ATOM 1640 N N . LYS A 1 208 ? 17.629 -14.310 -12.115 1.00 92.44 208 LYS A N 1
ATOM 1641 C CA . LYS A 1 208 ? 18.759 -14.708 -12.962 1.00 92.44 208 LYS A CA 1
ATOM 1642 C C . LYS A 1 208 ? 19.832 -13.622 -12.987 1.00 92.44 208 LYS A C 1
ATOM 1644 O O . LYS A 1 208 ? 20.996 -13.912 -12.712 1.00 92.44 208 LYS A O 1
ATOM 1649 N N . PHE A 1 209 ? 19.453 -12.389 -13.318 1.00 90.50 209 PHE A N 1
ATOM 1650 C CA . PHE A 1 209 ? 20.349 -11.230 -13.369 1.00 90.50 209 PHE A CA 1
ATOM 1651 C C . PHE A 1 209 ? 19.562 -9.918 -13.260 1.00 90.50 209 PHE A C 1
ATOM 1653 O O . PHE A 1 209 ? 18.354 -9.902 -13.447 1.00 90.50 209 PHE A O 1
ATOM 1660 N N . SER A 1 210 ? 20.228 -8.813 -12.947 1.00 88.44 210 SER A N 1
ATOM 1661 C CA . SER A 1 210 ? 19.647 -7.475 -13.014 1.00 88.44 210 SER A CA 1
ATOM 1662 C C . SER A 1 210 ? 19.723 -6.944 -14.443 1.00 88.44 210 SER A C 1
ATOM 1664 O O . SER A 1 210 ? 20.762 -7.058 -15.092 1.00 88.44 210 SER A O 1
ATOM 1666 N N . SER A 1 211 ? 18.639 -6.340 -14.930 1.00 88.06 211 SER A N 1
ATOM 1667 C CA . SER A 1 211 ? 18.624 -5.698 -16.250 1.00 88.06 211 SER A CA 1
ATOM 1668 C C . SER A 1 211 ? 19.310 -4.327 -16.282 1.00 88.06 211 SER A C 1
ATOM 1670 O O . SER A 1 211 ? 19.358 -3.708 -17.344 1.00 88.06 211 SER A O 1
ATOM 1672 N N . LEU A 1 212 ? 19.786 -3.816 -15.142 1.00 82.75 212 LEU A N 1
ATOM 1673 C CA . LEU A 1 212 ? 20.552 -2.575 -15.094 1.00 82.75 212 LEU A CA 1
ATOM 1674 C C . LEU A 1 212 ? 21.996 -2.832 -15.518 1.00 82.75 212 LEU A C 1
ATOM 1676 O O . LEU A 1 212 ? 22.627 -3.806 -15.096 1.00 82.75 212 LEU A O 1
ATOM 1680 N N . ASP A 1 213 ? 22.518 -1.928 -16.342 1.00 79.94 213 ASP A N 1
ATOM 1681 C CA . ASP A 1 213 ? 23.879 -2.033 -16.849 1.00 79.94 213 ASP A CA 1
ATOM 1682 C C . ASP A 1 213 ? 24.899 -2.016 -15.699 1.00 79.94 213 ASP A C 1
ATOM 1684 O O . ASP A 1 213 ? 24.766 -1.263 -14.732 1.00 79.94 213 ASP A O 1
ATOM 1688 N N . GLY A 1 214 ? 25.893 -2.900 -15.774 1.00 76.12 214 GLY A N 1
ATOM 1689 C CA . GLY A 1 214 ? 26.928 -3.057 -14.747 1.00 76.12 214 GLY A CA 1
ATOM 1690 C C . GLY A 1 214 ? 26.519 -3.767 -13.445 1.00 76.12 214 GLY A C 1
ATOM 1691 O O . GLY A 1 214 ? 27.402 -4.065 -12.644 1.00 76.12 214 GLY A O 1
ATOM 1692 N N . VAL A 1 215 ? 25.239 -4.101 -13.218 1.00 78.44 215 VAL A N 1
ATOM 1693 C CA . VAL A 1 215 ? 24.791 -4.758 -11.964 1.00 78.44 215 VAL A CA 1
ATOM 1694 C C . VAL A 1 215 ? 24.936 -6.288 -12.018 1.00 78.44 215 VAL A C 1
ATOM 1696 O O . VAL A 1 215 ? 25.279 -6.941 -11.027 1.00 78.44 215 VAL A O 1
ATOM 1699 N N . GLY A 1 216 ? 24.706 -6.896 -13.185 1.00 81.81 216 GLY A N 1
ATOM 1700 C CA . GLY A 1 216 ? 24.934 -8.326 -13.410 1.00 81.81 216 GLY A CA 1
ATOM 1701 C C . GLY A 1 216 ? 24.129 -9.226 -12.462 1.00 81.81 216 GLY A C 1
ATOM 1702 O O . GLY A 1 216 ? 22.909 -9.136 -12.392 1.00 81.81 216 GLY A O 1
ATOM 1703 N N . ARG A 1 217 ? 24.790 -10.128 -11.725 1.00 79.06 217 ARG A N 1
ATOM 1704 C CA . ARG A 1 217 ? 24.120 -11.049 -10.776 1.00 79.06 217 ARG A CA 1
ATOM 1705 C C . ARG A 1 217 ? 23.720 -10.403 -9.451 1.00 79.06 217 ARG A C 1
ATOM 1707 O O . ARG A 1 217 ? 23.228 -11.109 -8.573 1.00 79.06 217 ARG A O 1
ATOM 1714 N N . ASP A 1 218 ? 23.948 -9.103 -9.297 1.00 74.56 218 ASP A N 1
ATOM 1715 C CA . ASP A 1 218 ? 23.528 -8.349 -8.119 1.00 74.56 218 ASP A CA 1
ATOM 1716 C C . ASP A 1 218 ? 24.048 -8.969 -6.800 1.00 74.56 218 ASP A C 1
ATOM 1718 O O . ASP A 1 218 ? 23.341 -9.089 -5.796 1.00 74.56 218 ASP A O 1
ATOM 1722 N N . VAL A 1 219 ? 25.296 -9.461 -6.836 1.00 71.88 219 VAL A N 1
ATOM 1723 C CA . VAL A 1 219 ? 25.928 -10.210 -5.731 1.00 71.88 219 VAL A CA 1
ATOM 1724 C C . VAL A 1 219 ? 26.134 -9.308 -4.516 1.00 71.88 219 VAL A C 1
ATOM 1726 O O . VAL A 1 219 ? 26.019 -9.760 -3.382 1.00 71.88 219 VAL A O 1
ATOM 1729 N N . GLU A 1 220 ? 26.374 -8.021 -4.750 1.00 64.50 220 GLU A N 1
ATOM 1730 C CA . GLU A 1 220 ? 26.529 -7.016 -3.703 1.00 64.50 220 GLU A CA 1
ATOM 1731 C C . GLU A 1 220 ? 25.219 -6.825 -2.921 1.00 64.50 220 GLU A C 1
ATOM 1733 O O . GLU A 1 220 ? 25.214 -6.882 -1.693 1.00 64.50 220 GLU A O 1
ATOM 1738 N N . HIS A 1 221 ? 24.071 -6.735 -3.598 1.00 63.75 221 HIS A N 1
ATOM 1739 C CA . HIS A 1 221 ? 22.767 -6.601 -2.936 1.00 63.75 221 HIS A CA 1
ATOM 1740 C C . HIS A 1 221 ? 22.175 -7.940 -2.463 1.00 63.75 221 HIS A C 1
ATOM 1742 O O . HIS A 1 221 ? 21.037 -7.980 -1.984 1.00 63.75 221 HIS A O 1
ATOM 1748 N N . ALA A 1 222 ? 22.936 -9.038 -2.550 1.00 60.44 222 ALA A N 1
ATOM 1749 C CA . ALA A 1 222 ? 22.577 -10.314 -1.938 1.00 60.44 222 ALA A CA 1
ATOM 1750 C C . ALA A 1 222 ? 22.679 -10.284 -0.406 1.00 60.44 222 ALA A C 1
ATOM 1752 O O . ALA A 1 222 ? 21.957 -11.019 0.267 1.00 60.44 222 ALA A O 1
ATOM 1753 N N . ALA A 1 223 ? 23.575 -9.457 0.141 1.00 61.12 223 ALA A N 1
ATOM 1754 C CA . ALA A 1 223 ? 23.740 -9.280 1.576 1.00 61.12 223 ALA A CA 1
ATOM 1755 C C . ALA A 1 223 ? 22.843 -8.141 2.084 1.00 61.12 223 ALA A C 1
ATOM 1757 O O . ALA A 1 223 ? 22.770 -7.068 1.488 1.00 61.12 223 ALA A O 1
ATOM 1758 N N . PHE A 1 224 ? 22.197 -8.349 3.236 1.00 55.06 224 PHE A N 1
ATOM 1759 C CA . PHE A 1 224 ? 21.273 -7.385 3.855 1.00 55.06 224 PHE A CA 1
ATOM 1760 C C . PHE A 1 224 ? 21.902 -5.991 4.079 1.00 55.06 224 PHE A C 1
ATOM 1762 O O . PHE A 1 224 ? 21.192 -4.990 4.089 1.00 55.06 224 PHE A O 1
ATOM 1769 N N . GLY A 1 225 ? 23.232 -5.926 4.234 1.00 46.97 225 GLY A N 1
ATOM 1770 C CA . GLY A 1 225 ? 24.002 -4.706 4.499 1.00 46.97 225 GLY A CA 1
ATOM 1771 C C . GLY A 1 225 ? 23.890 -3.625 3.419 1.00 46.97 225 GLY A C 1
ATOM 1772 O O . GLY A 1 225 ? 23.873 -2.444 3.754 1.00 46.97 225 GLY A O 1
ATOM 1773 N N . ASN A 1 226 ? 23.717 -4.006 2.151 1.00 53.72 226 ASN A N 1
ATOM 1774 C CA . ASN A 1 226 ? 23.688 -3.052 1.034 1.00 53.72 226 ASN A CA 1
ATOM 1775 C C . ASN A 1 226 ? 22.326 -2.373 0.838 1.00 53.72 226 ASN A C 1
ATOM 1777 O O . ASN A 1 226 ? 22.176 -1.510 -0.019 1.00 53.72 226 ASN A O 1
ATOM 1781 N N . HIS A 1 227 ? 21.340 -2.731 1.663 1.00 66.56 227 HIS A N 1
ATOM 1782 C CA . HIS A 1 227 ? 20.018 -2.107 1.672 1.00 66.56 227 HIS A CA 1
ATOM 1783 C C . HIS A 1 227 ? 19.868 -1.066 2.786 1.00 66.56 227 HIS A C 1
ATOM 1785 O O . HIS A 1 227 ? 18.800 -0.484 2.915 1.00 66.56 227 HIS A O 1
ATOM 1791 N N . PHE A 1 228 ? 20.895 -0.814 3.609 1.00 81.25 228 PHE A N 1
ATOM 1792 C CA . PHE A 1 228 ? 20.826 0.182 4.684 1.00 81.25 228 PHE A CA 1
ATOM 1793 C C . PHE A 1 228 ? 21.124 1.591 4.161 1.00 81.25 228 PHE A C 1
ATOM 1795 O O . PHE A 1 228 ? 22.271 2.024 4.082 1.00 81.25 228 PHE A O 1
ATOM 1802 N N . ASN A 1 229 ? 20.064 2.341 3.875 1.00 86.19 229 ASN A N 1
ATOM 1803 C CA . ASN A 1 229 ? 20.131 3.718 3.390 1.00 86.19 229 ASN A CA 1
ATOM 1804 C C . ASN A 1 229 ? 20.070 4.767 4.513 1.00 86.19 229 ASN A C 1
ATOM 1806 O O . ASN A 1 229 ? 20.058 5.958 4.227 1.00 86.19 229 ASN A O 1
ATOM 1810 N N . TYR A 1 230 ? 20.066 4.363 5.790 1.00 86.56 230 TYR A N 1
ATOM 1811 C CA . TYR A 1 230 ? 19.875 5.267 6.936 1.00 86.56 230 TYR A CA 1
ATOM 1812 C C . TYR A 1 230 ? 20.780 6.512 6.915 1.00 86.56 230 TYR A C 1
ATOM 1814 O O . TYR A 1 230 ? 20.289 7.622 7.107 1.00 86.56 230 TYR A O 1
ATOM 1822 N N . ALA A 1 231 ? 22.087 6.347 6.669 1.00 88.75 231 ALA A N 1
ATOM 1823 C CA . ALA A 1 231 ? 23.031 7.469 6.658 1.00 88.75 231 ALA A CA 1
ATOM 1824 C C . ALA A 1 231 ? 22.733 8.458 5.518 1.00 88.75 231 ALA A C 1
ATOM 1826 O O . ALA A 1 231 ? 22.634 9.660 5.758 1.00 88.75 231 ALA A O 1
ATOM 1827 N N . LYS A 1 232 ? 22.501 7.936 4.305 1.00 89.69 232 LYS A N 1
ATOM 1828 C CA . LYS A 1 232 ? 22.092 8.726 3.137 1.00 89.69 232 LYS A CA 1
ATOM 1829 C C . LYS A 1 232 ? 20.766 9.444 3.399 1.00 89.69 232 LYS A C 1
ATOM 1831 O O . LYS A 1 232 ? 20.659 10.643 3.188 1.00 89.69 232 LYS A O 1
ATOM 1836 N N . ASN A 1 233 ? 19.775 8.731 3.928 1.00 91.50 233 ASN A N 1
ATOM 1837 C CA . ASN A 1 233 ? 18.459 9.278 4.243 1.00 91.50 233 ASN A CA 1
ATOM 1838 C C . ASN A 1 233 ? 18.544 10.391 5.297 1.00 91.50 233 ASN A C 1
ATOM 1840 O O . ASN A 1 233 ? 17.864 11.409 5.172 1.00 91.50 233 ASN A O 1
ATOM 1844 N N . TRP A 1 234 ? 19.415 10.249 6.300 1.00 90.88 234 TRP A N 1
ATOM 1845 C CA . TRP A 1 234 ? 19.666 11.304 7.280 1.00 90.88 234 TRP A CA 1
ATOM 1846 C C . TRP A 1 234 ? 20.233 12.571 6.632 1.00 90.88 234 TRP A C 1
ATOM 1848 O O . TRP A 1 234 ? 19.708 13.660 6.867 1.00 90.88 234 TRP A O 1
ATOM 1858 N N . GLU A 1 235 ? 21.246 12.438 5.776 1.00 91.94 235 GLU A N 1
ATOM 1859 C CA . GLU A 1 235 ? 21.813 13.560 5.017 1.00 91.94 235 GLU A CA 1
ATOM 1860 C C . GLU A 1 235 ? 20.754 14.236 4.133 1.00 91.94 235 GLU A C 1
ATOM 1862 O O . GLU A 1 235 ? 20.566 15.456 4.187 1.00 91.94 235 GLU A O 1
ATOM 1867 N N . THR A 1 236 ? 19.990 13.438 3.387 1.00 90.12 236 THR A N 1
ATOM 1868 C CA . THR A 1 236 ? 18.897 13.906 2.532 1.00 90.12 236 THR A CA 1
ATOM 1869 C C . THR A 1 236 ? 17.827 14.667 3.329 1.00 90.12 236 THR A C 1
ATOM 1871 O O . THR A 1 236 ? 17.379 15.733 2.901 1.00 90.12 236 THR A O 1
ATOM 1874 N N . LEU A 1 237 ? 17.443 14.191 4.518 1.00 88.06 237 LEU A N 1
ATOM 1875 C CA . LEU A 1 237 ? 16.505 14.910 5.385 1.00 88.06 237 LEU A CA 1
ATOM 1876 C C . LEU A 1 237 ? 17.084 16.226 5.897 1.00 88.06 237 LEU A C 1
ATOM 1878 O O . LEU A 1 237 ? 16.363 17.222 5.907 1.00 88.06 237 LEU A O 1
ATOM 1882 N N . MET A 1 238 ? 18.357 16.260 6.299 1.00 90.81 238 MET A N 1
ATOM 1883 C CA . MET A 1 238 ? 18.993 17.511 6.727 1.00 90.81 238 MET A CA 1
ATOM 1884 C C . MET A 1 238 ? 18.995 18.541 5.593 1.00 90.81 238 MET A C 1
ATOM 1886 O O . MET A 1 238 ? 18.687 19.712 5.829 1.00 90.81 238 MET A O 1
ATOM 1890 N N . HIS A 1 239 ? 19.232 18.104 4.354 1.00 90.19 239 HIS A N 1
ATOM 1891 C CA . HIS A 1 239 ? 19.097 18.965 3.182 1.00 90.19 239 HIS A CA 1
ATOM 1892 C C . HIS A 1 239 ? 17.657 19.490 3.015 1.00 90.19 239 HIS A C 1
ATOM 1894 O O . HIS A 1 239 ? 17.459 20.683 2.782 1.00 90.19 239 HIS A O 1
ATOM 1900 N N . PHE A 1 240 ? 16.636 18.645 3.197 1.00 87.94 240 PHE A N 1
ATOM 1901 C CA . PHE A 1 240 ? 15.233 19.075 3.137 1.00 87.94 240 PHE A CA 1
ATOM 1902 C C . PHE A 1 240 ? 14.817 20.018 4.269 1.00 87.94 240 PHE A C 1
ATOM 1904 O O . PHE A 1 240 ? 13.999 20.905 4.041 1.00 87.94 240 PHE A O 1
ATOM 1911 N N . VAL A 1 241 ? 15.384 19.872 5.467 1.00 86.94 241 VAL A N 1
ATOM 1912 C CA . VAL A 1 241 ? 15.152 20.807 6.580 1.00 86.94 241 VAL A CA 1
ATOM 1913 C C . VAL A 1 241 ? 15.735 22.185 6.255 1.00 86.94 241 VAL A C 1
ATOM 1915 O O . VAL A 1 241 ? 15.096 23.201 6.519 1.00 86.94 241 VAL A O 1
ATOM 1918 N N . GLN A 1 242 ? 16.925 22.233 5.651 1.00 90.38 242 GLN A N 1
ATOM 1919 C CA . GLN A 1 242 ? 17.571 23.489 5.250 1.0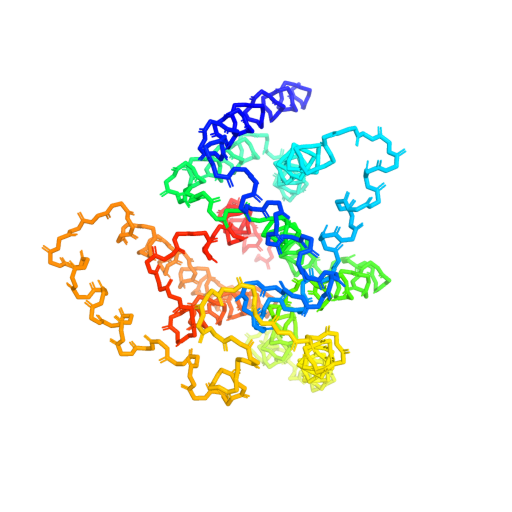0 90.38 242 GLN A CA 1
ATOM 1920 C C . GLN A 1 242 ? 16.896 24.143 4.038 1.00 90.38 242 GLN A C 1
ATOM 1922 O O . GLN A 1 242 ? 16.909 25.368 3.905 1.00 90.38 242 GLN A O 1
ATOM 1927 N N . ARG A 1 243 ? 16.316 23.335 3.145 1.00 88.94 243 ARG A N 1
ATOM 1928 C CA . ARG A 1 243 ? 15.623 23.780 1.930 1.00 88.94 243 ARG A CA 1
ATOM 1929 C C . ARG A 1 243 ? 14.263 23.085 1.828 1.00 88.94 243 ARG A C 1
ATOM 1931 O O . ARG A 1 243 ? 14.147 22.097 1.096 1.00 88.94 243 ARG A O 1
ATOM 1938 N N . PRO A 1 244 ? 13.241 23.586 2.553 1.00 83.44 244 PRO A N 1
ATOM 1939 C CA . PRO A 1 244 ? 11.926 22.964 2.581 1.00 83.44 244 PRO A CA 1
ATOM 1940 C C . PRO A 1 244 ? 11.357 22.790 1.175 1.00 83.44 244 PRO A C 1
ATOM 1942 O O . PRO A 1 244 ? 11.162 23.750 0.432 1.00 83.44 244 PRO A O 1
ATOM 1945 N N . SER A 1 245 ? 11.088 21.540 0.821 1.00 85.44 245 SER A N 1
ATOM 1946 C CA . SER A 1 245 ? 10.459 21.138 -0.433 1.00 85.44 245 SER A CA 1
ATOM 1947 C C . SER A 1 245 ? 9.066 20.566 -0.159 1.00 85.44 245 SER A C 1
ATOM 1949 O O . SER A 1 245 ? 8.723 20.244 0.982 1.00 85.44 245 SER A O 1
ATOM 1951 N N . ALA A 1 246 ? 8.255 20.378 -1.205 1.00 84.00 246 ALA A N 1
ATOM 1952 C CA . ALA A 1 246 ? 6.981 19.660 -1.081 1.00 84.00 246 ALA A CA 1
ATOM 1953 C C . ALA A 1 246 ? 7.168 18.270 -0.440 1.00 84.00 246 ALA A C 1
ATOM 1955 O O . ALA A 1 246 ? 6.322 17.804 0.320 1.00 84.00 246 ALA A O 1
ATOM 1956 N N . PHE A 1 247 ? 8.322 17.647 -0.681 1.00 82.00 247 PHE A N 1
ATOM 1957 C CA . PHE A 1 247 ? 8.702 16.374 -0.091 1.00 82.00 247 PHE A CA 1
ATOM 1958 C C . PHE A 1 247 ? 8.847 16.426 1.437 1.00 82.00 247 PHE A C 1
ATOM 1960 O O . PHE A 1 247 ? 8.335 15.549 2.134 1.00 82.00 247 PHE A O 1
ATOM 1967 N N . PHE A 1 248 ? 9.468 17.480 1.979 1.00 85.81 248 PHE A N 1
ATOM 1968 C CA . PHE A 1 248 ? 9.550 17.668 3.430 1.00 85.81 248 PHE A CA 1
ATOM 1969 C C . PHE A 1 248 ? 8.153 17.701 4.064 1.00 85.81 248 PHE A C 1
ATOM 1971 O O . PHE A 1 248 ? 7.905 17.035 5.069 1.00 85.81 248 PHE A O 1
ATOM 1978 N N . LEU A 1 249 ? 7.211 18.409 3.430 1.00 87.75 249 LEU A N 1
ATOM 1979 C CA . LEU A 1 249 ? 5.824 18.490 3.893 1.00 87.75 249 LEU A CA 1
ATOM 1980 C C . LEU A 1 249 ? 5.118 17.128 3.858 1.00 87.75 249 LEU A C 1
ATOM 1982 O O . LEU A 1 249 ? 4.350 16.825 4.769 1.00 87.75 249 LEU A O 1
ATOM 1986 N N . ILE A 1 250 ? 5.398 16.293 2.853 1.00 88.38 250 ILE A N 1
ATOM 1987 C CA . ILE A 1 250 ? 4.860 14.929 2.755 1.00 88.38 250 ILE A CA 1
ATOM 1988 C C . ILE A 1 250 ? 5.359 14.053 3.908 1.00 88.38 250 ILE A C 1
ATOM 1990 O O . ILE A 1 250 ? 4.548 13.393 4.563 1.00 88.38 250 ILE A O 1
ATOM 1994 N N . ILE A 1 251 ? 6.668 14.059 4.188 1.00 88.06 251 ILE A N 1
ATOM 1995 C CA . ILE A 1 251 ? 7.229 13.303 5.318 1.00 88.06 251 ILE A CA 1
ATOM 1996 C C . ILE A 1 251 ? 6.594 13.771 6.624 1.00 88.06 251 ILE A C 1
ATOM 1998 O O . ILE A 1 251 ? 6.093 12.945 7.389 1.00 88.06 251 ILE A O 1
ATOM 2002 N N . VAL A 1 252 ? 6.594 15.085 6.872 1.00 89.62 252 VAL A N 1
ATOM 2003 C CA . VAL A 1 252 ? 6.021 15.661 8.094 1.00 89.62 252 VAL A CA 1
ATOM 2004 C C . VAL A 1 252 ? 4.553 15.263 8.221 1.00 89.62 252 VAL A C 1
ATOM 2006 O O . VAL A 1 252 ? 4.147 14.796 9.282 1.00 89.62 252 VAL A O 1
ATOM 2009 N N . PHE A 1 253 ? 3.777 15.342 7.137 1.00 91.81 253 PHE A N 1
ATOM 2010 C CA . PHE A 1 253 ? 2.382 14.911 7.125 1.00 91.81 253 PHE A CA 1
ATOM 2011 C C . PHE A 1 253 ? 2.225 13.449 7.562 1.00 91.81 253 PHE A C 1
ATOM 2013 O O . PHE A 1 253 ? 1.444 13.178 8.476 1.00 91.81 253 PHE A O 1
ATOM 2020 N N . TYR A 1 254 ? 2.967 12.507 6.967 1.00 91.56 254 TYR A N 1
ATOM 2021 C CA . TYR A 1 254 ? 2.854 11.092 7.336 1.00 91.56 254 TYR A CA 1
ATOM 2022 C C . TYR A 1 254 ? 3.303 10.824 8.767 1.00 91.56 254 TYR A C 1
ATOM 2024 O O . TYR A 1 254 ? 2.596 10.135 9.501 1.00 91.56 254 TYR A O 1
ATOM 2032 N N . VAL A 1 255 ? 4.442 11.379 9.180 1.00 90.56 255 VAL A N 1
ATOM 2033 C CA . VAL A 1 255 ? 4.968 11.199 10.538 1.00 90.56 255 VAL A CA 1
ATOM 2034 C C . VAL A 1 255 ? 3.966 11.736 11.560 1.00 90.56 255 VAL A C 1
ATOM 2036 O O . VAL A 1 255 ? 3.572 11.014 12.478 1.00 90.56 255 VAL A O 1
ATOM 2039 N N . THR A 1 256 ? 3.472 12.961 11.374 1.00 92.88 256 THR A N 1
ATOM 2040 C CA . THR A 1 256 ? 2.486 13.566 12.274 1.00 92.88 256 THR A CA 1
ATOM 2041 C C . THR A 1 256 ? 1.164 12.803 12.268 1.00 92.88 256 THR A C 1
ATOM 2043 O O . THR A 1 256 ? 0.602 12.572 13.342 1.00 92.88 256 THR A O 1
ATOM 2046 N N . ALA A 1 257 ? 0.667 12.371 11.105 1.00 93.31 257 ALA A N 1
ATOM 2047 C CA . ALA A 1 257 ? -0.569 11.599 11.009 1.00 93.31 257 ALA A CA 1
ATOM 2048 C C . ALA A 1 257 ? -0.451 10.251 11.737 1.00 93.31 257 ALA A C 1
ATOM 2050 O O . ALA A 1 257 ? -1.313 9.923 12.553 1.00 93.31 257 ALA A O 1
ATOM 2051 N N . LEU A 1 258 ? 0.625 9.494 11.502 1.00 93.31 258 LEU A N 1
ATOM 2052 C CA . LEU A 1 258 ? 0.834 8.176 12.109 1.00 93.31 258 LEU A CA 1
ATOM 2053 C C . LEU A 1 258 ? 1.064 8.262 13.624 1.00 93.31 258 LEU A C 1
ATOM 2055 O O . LEU A 1 258 ? 0.464 7.487 14.374 1.00 93.31 258 LEU A O 1
ATOM 2059 N N . ILE A 1 259 ? 1.838 9.246 14.099 1.00 92.25 259 ILE A N 1
ATOM 2060 C CA . ILE A 1 259 ? 2.015 9.495 15.541 1.00 92.25 259 ILE A CA 1
ATOM 2061 C C . ILE A 1 259 ? 0.681 9.885 16.183 1.00 92.25 259 ILE A C 1
ATOM 2063 O O . ILE A 1 259 ? 0.323 9.355 17.236 1.00 92.25 259 ILE A O 1
ATOM 2067 N N . SER A 1 260 ? -0.088 10.766 15.538 1.00 93.00 260 SER A N 1
ATOM 2068 C CA . SER A 1 260 ? -1.397 11.194 16.044 1.00 93.00 260 SER A CA 1
ATOM 2069 C C . SER A 1 260 ? -2.383 10.027 16.118 1.00 93.00 260 SER A C 1
ATOM 2071 O O . SER A 1 260 ? -3.112 9.906 17.102 1.00 93.00 260 SER A O 1
ATOM 2073 N N . LEU A 1 261 ? -2.395 9.146 15.114 1.00 92.94 261 LEU A N 1
ATOM 2074 C CA . LEU A 1 261 ? -3.225 7.940 15.097 1.00 92.94 261 LEU A CA 1
ATOM 2075 C C . LEU A 1 261 ? -2.819 6.956 16.197 1.00 92.94 261 LEU A C 1
ATOM 2077 O O . LEU A 1 261 ? -3.692 6.423 16.882 1.00 92.94 261 LEU A O 1
ATOM 2081 N N . LEU A 1 262 ? -1.518 6.752 16.422 1.00 93.00 262 LEU A N 1
ATOM 2082 C CA . LEU A 1 262 ? -1.027 5.911 17.513 1.00 93.00 262 LEU A CA 1
ATOM 2083 C C . LEU A 1 262 ? -1.403 6.488 18.885 1.00 93.00 262 LEU A C 1
ATOM 2085 O O . LEU A 1 262 ? -1.930 5.766 19.731 1.00 93.00 262 LEU A O 1
ATOM 2089 N N . ALA A 1 263 ? -1.210 7.792 19.093 1.00 92.94 263 ALA A N 1
ATOM 2090 C CA . ALA A 1 263 ? -1.584 8.468 20.334 1.00 92.94 263 ALA A CA 1
ATOM 2091 C C . ALA A 1 263 ? -3.095 8.363 20.605 1.00 92.94 263 ALA A C 1
ATOM 2093 O O . ALA A 1 263 ? -3.511 8.042 21.722 1.00 92.94 263 ALA A O 1
ATOM 2094 N N . GLN A 1 264 ? -3.925 8.562 19.575 1.00 92.19 264 GLN A N 1
ATOM 2095 C CA . GLN A 1 264 ? -5.373 8.358 19.665 1.00 92.19 264 GLN A CA 1
ATOM 2096 C C . GLN A 1 264 ? -5.726 6.905 19.993 1.00 92.19 264 GLN A C 1
ATOM 2098 O O . GLN A 1 264 ? -6.596 6.672 20.828 1.00 92.19 264 GLN A O 1
ATOM 2103 N N . ALA A 1 265 ? -5.038 5.931 19.395 1.00 92.12 265 ALA A N 1
ATOM 2104 C CA . ALA A 1 265 ? -5.255 4.510 19.649 1.00 92.12 265 ALA A CA 1
ATOM 2105 C C . ALA A 1 265 ? -4.964 4.112 21.099 1.00 92.12 265 ALA A C 1
ATOM 2107 O O . ALA A 1 265 ? -5.758 3.398 21.718 1.00 92.12 265 ALA A O 1
ATOM 2108 N N . ILE A 1 266 ? -3.849 4.611 21.640 1.00 92.25 266 ILE A N 1
ATOM 2109 C CA . ILE A 1 266 ? -3.440 4.397 23.031 1.00 92.25 266 ILE A CA 1
ATOM 2110 C C . ILE A 1 266 ? -4.457 5.041 23.973 1.00 92.25 266 ILE A C 1
ATOM 2112 O O . ILE A 1 266 ? -4.951 4.379 24.886 1.00 92.25 266 ILE A O 1
ATOM 2116 N N . LYS A 1 267 ? -4.839 6.300 23.716 1.00 92.88 267 LYS A N 1
ATOM 2117 C CA . LYS A 1 267 ? -5.862 7.004 24.504 1.00 92.88 267 LYS A CA 1
ATOM 2118 C C . LYS A 1 267 ? -7.205 6.267 24.482 1.00 92.88 267 LYS A C 1
ATOM 2120 O O . LYS A 1 267 ? -7.871 6.180 25.508 1.00 92.88 267 LYS A O 1
ATOM 2125 N N . ALA A 1 268 ? -7.576 5.713 23.330 1.00 91.25 268 ALA A N 1
ATOM 2126 C CA . ALA A 1 268 ? -8.788 4.925 23.133 1.00 91.25 268 ALA A CA 1
ATOM 2127 C C . ALA A 1 268 ? -8.727 3.514 23.736 1.00 91.25 268 ALA A C 1
ATOM 2129 O O . ALA A 1 268 ? -9.743 2.821 23.729 1.00 91.25 268 ALA A O 1
ATOM 2130 N N . ARG A 1 269 ? -7.545 3.058 24.178 1.00 92.69 269 ARG A N 1
ATOM 2131 C CA . ARG A 1 269 ? -7.288 1.675 24.614 1.00 92.69 269 ARG A CA 1
ATOM 2132 C C . ARG A 1 269 ? -7.760 0.629 23.594 1.00 92.69 269 ARG A C 1
ATOM 2134 O O . ARG A 1 269 ? -8.240 -0.443 23.952 1.00 92.69 269 ARG A O 1
ATOM 2141 N N . ASN A 1 270 ? -7.643 0.942 22.303 1.00 93.06 270 ASN A N 1
ATOM 2142 C CA . ASN A 1 270 ? -8.085 0.059 21.227 1.00 93.06 270 ASN A CA 1
ATOM 2143 C C . ASN A 1 270 ? -6.895 -0.741 20.685 1.00 93.06 270 ASN A C 1
ATOM 2145 O O . ASN A 1 270 ? -6.135 -0.240 19.857 1.00 93.06 270 ASN A O 1
ATOM 2149 N N . ALA A 1 271 ? -6.758 -1.994 21.127 1.00 95.00 271 ALA A N 1
ATOM 2150 C CA . ALA A 1 271 ? -5.653 -2.877 20.745 1.00 95.00 271 ALA A CA 1
ATOM 2151 C C . ALA A 1 271 ? -5.498 -3.046 19.222 1.00 95.00 271 ALA A C 1
ATOM 2153 O O . ALA A 1 271 ? -4.375 -3.082 18.720 1.00 95.00 271 ALA A O 1
ATOM 2154 N N . SER A 1 272 ? -6.607 -3.105 18.472 1.00 94.88 272 SER A N 1
ATOM 2155 C CA . SER A 1 272 ? -6.547 -3.218 17.011 1.00 94.88 272 SER A CA 1
ATOM 2156 C C . SER A 1 272 ? -5.977 -1.952 16.375 1.00 94.88 272 SER A C 1
ATOM 2158 O O . SER A 1 272 ? -5.072 -2.028 15.545 1.00 94.88 272 SER A O 1
ATOM 2160 N N . LEU A 1 273 ? -6.441 -0.777 16.806 1.00 94.50 273 LEU A N 1
ATOM 2161 C CA . LEU A 1 273 ? -5.926 0.490 16.290 1.00 94.50 273 LEU A CA 1
ATOM 2162 C C . LEU A 1 273 ? -4.467 0.728 16.715 1.00 94.50 273 LEU A C 1
ATOM 2164 O O . LEU A 1 273 ? -3.702 1.287 15.936 1.00 94.50 273 LEU A O 1
ATOM 2168 N N . ILE A 1 274 ? -4.060 0.269 17.905 1.00 95.62 274 ILE A N 1
ATOM 2169 C CA . ILE A 1 274 ? -2.657 0.313 18.347 1.00 95.62 274 ILE A CA 1
ATOM 2170 C C . ILE A 1 274 ? -1.800 -0.551 17.421 1.00 95.62 274 ILE A C 1
ATOM 2172 O O . ILE A 1 274 ? -0.814 -0.059 16.880 1.00 95.62 274 ILE A O 1
ATOM 2176 N N . GLY A 1 275 ? -2.199 -1.808 17.191 1.00 96.06 275 GLY A N 1
ATOM 2177 C CA . GLY A 1 275 ? -1.483 -2.713 16.292 1.00 96.06 275 GLY A CA 1
ATOM 2178 C C . GLY A 1 275 ? -1.380 -2.171 14.868 1.00 96.06 275 GLY A C 1
ATOM 2179 O O . GLY A 1 275 ? -0.317 -2.247 14.257 1.00 96.06 275 GLY A O 1
ATOM 2180 N N . LEU A 1 276 ? -2.461 -1.581 14.348 1.00 96.00 276 LEU A N 1
ATOM 2181 C CA . LEU A 1 276 ? -2.505 -1.020 12.996 1.00 96.00 276 LEU A CA 1
ATOM 2182 C C . LEU A 1 276 ? -1.605 0.209 12.866 1.00 96.00 276 LEU A C 1
ATOM 2184 O O . LEU A 1 276 ? -0.766 0.258 11.969 1.00 96.00 276 LEU A O 1
ATOM 2188 N N . SER A 1 277 ? -1.731 1.169 13.783 1.00 94.75 277 SER A N 1
ATOM 2189 C CA . SER A 1 277 ? -0.885 2.364 13.796 1.00 94.75 277 SER A CA 1
ATOM 2190 C C . SER A 1 277 ? 0.588 2.004 13.993 1.00 94.75 277 SER A C 1
ATOM 2192 O O . SER A 1 277 ? 1.445 2.581 13.335 1.00 94.75 277 SER A O 1
ATOM 2194 N N . ALA A 1 278 ? 0.902 1.019 14.839 1.00 94.81 278 ALA A N 1
ATOM 2195 C CA . ALA A 1 278 ? 2.271 0.544 15.022 1.00 94.81 278 ALA A CA 1
ATOM 2196 C C . ALA A 1 278 ? 2.831 -0.126 13.760 1.00 94.81 278 ALA A C 1
ATOM 2198 O O . ALA A 1 278 ? 3.969 0.151 13.391 1.00 94.81 278 ALA A O 1
ATOM 2199 N N . ALA A 1 279 ? 2.044 -0.957 13.068 1.00 95.69 279 ALA A N 1
ATOM 2200 C CA . ALA A 1 279 ? 2.467 -1.584 11.816 1.00 95.69 279 ALA A CA 1
ATOM 2201 C C . ALA A 1 279 ? 2.711 -0.546 10.705 1.00 95.69 279 ALA A C 1
ATOM 2203 O O . ALA A 1 279 ? 3.718 -0.628 10.007 1.00 95.69 279 ALA A O 1
ATOM 2204 N N . LEU A 1 280 ? 1.847 0.467 10.574 1.00 95.00 280 LEU A N 1
ATOM 2205 C CA . LEU A 1 280 ? 2.025 1.551 9.597 1.00 95.00 280 LEU A CA 1
ATOM 2206 C C . LEU A 1 280 ? 3.195 2.482 9.953 1.00 95.00 280 LEU A C 1
ATOM 2208 O O . LEU A 1 280 ? 3.937 2.900 9.069 1.00 95.00 280 LEU A O 1
ATOM 2212 N N . THR A 1 281 ? 3.421 2.768 11.236 1.00 93.06 281 THR A N 1
ATOM 2213 C CA . THR A 1 281 ? 4.641 3.463 11.680 1.00 93.06 281 THR A CA 1
ATOM 2214 C C . THR A 1 281 ? 5.879 2.617 11.386 1.00 93.06 281 THR A C 1
ATOM 2216 O O . THR A 1 281 ? 6.872 3.141 10.894 1.00 93.06 281 THR A O 1
ATOM 2219 N N . GLY A 1 282 ? 5.807 1.301 11.602 1.00 92.25 282 GLY A N 1
ATOM 2220 C CA . GLY A 1 282 ? 6.847 0.349 11.216 1.00 92.25 282 GLY A CA 1
ATOM 2221 C C . GLY A 1 282 ? 7.138 0.371 9.714 1.00 92.25 282 GLY A C 1
ATOM 2222 O O . GLY A 1 282 ? 8.305 0.370 9.340 1.00 92.25 282 GLY A O 1
ATOM 2223 N N . TYR A 1 283 ? 6.108 0.485 8.864 1.00 92.31 283 TYR A N 1
ATOM 2224 C CA . TYR A 1 283 ? 6.267 0.719 7.421 1.00 92.31 283 TYR A CA 1
ATOM 2225 C C . TYR A 1 283 ? 7.106 1.977 7.170 1.00 92.31 283 TYR A C 1
ATOM 2227 O O . TYR A 1 283 ? 8.120 1.920 6.480 1.00 92.31 283 TYR A O 1
ATOM 2235 N N . ALA A 1 284 ? 6.698 3.119 7.733 1.00 90.56 284 ALA A N 1
ATOM 2236 C CA . ALA A 1 284 ? 7.372 4.397 7.509 1.00 90.56 284 ALA A CA 1
ATOM 2237 C C . ALA A 1 284 ? 8.829 4.385 8.009 1.00 90.56 284 ALA A C 1
ATOM 2239 O O . ALA A 1 284 ? 9.720 4.907 7.341 1.00 90.56 284 ALA A O 1
ATOM 2240 N N . LEU A 1 285 ? 9.090 3.737 9.148 1.00 90.06 285 LEU A N 1
ATOM 2241 C CA . LEU A 1 285 ? 10.443 3.537 9.670 1.00 90.06 285 LEU A CA 1
ATOM 2242 C C . LEU A 1 285 ? 11.264 2.584 8.792 1.00 90.06 285 LEU A C 1
ATOM 2244 O O . LEU A 1 285 ? 12.450 2.820 8.581 1.00 90.06 285 LEU A O 1
ATOM 2248 N N . ALA A 1 286 ? 10.654 1.535 8.239 1.00 89.88 286 ALA A N 1
ATOM 2249 C CA . ALA A 1 286 ? 11.333 0.642 7.307 1.00 89.88 286 ALA A CA 1
ATOM 2250 C C . ALA A 1 286 ? 11.738 1.378 6.021 1.00 89.88 286 ALA A C 1
ATOM 2252 O O . ALA A 1 286 ? 12.849 1.173 5.543 1.00 89.88 286 ALA A O 1
ATOM 2253 N N . LEU A 1 287 ? 10.908 2.293 5.506 1.00 89.19 287 LEU A N 1
ATOM 2254 C CA . LEU A 1 287 ? 11.306 3.172 4.399 1.00 89.19 287 LEU A CA 1
ATOM 2255 C C . LEU A 1 287 ? 12.500 4.056 4.766 1.00 89.19 287 LEU A C 1
ATOM 2257 O O . LEU A 1 287 ? 13.382 4.263 3.944 1.00 89.19 287 LEU A O 1
ATOM 2261 N N . TRP A 1 288 ? 12.543 4.551 6.001 1.00 87.00 288 TRP A N 1
ATOM 2262 C CA . TRP A 1 288 ? 13.646 5.375 6.483 1.00 87.00 288 TRP A CA 1
ATOM 2263 C C . TRP A 1 288 ? 14.972 4.608 6.598 1.00 87.00 288 TRP A C 1
ATOM 2265 O O . TRP A 1 288 ? 16.042 5.171 6.377 1.00 87.00 288 TRP A O 1
ATOM 2275 N N . VAL A 1 289 ? 14.926 3.327 6.958 1.00 89.12 289 VAL A N 1
ATOM 2276 C CA . VAL A 1 289 ? 16.137 2.506 7.108 1.00 89.12 289 VAL A CA 1
ATOM 2277 C C . VAL A 1 289 ? 16.563 1.889 5.779 1.00 89.12 289 VAL A C 1
ATOM 2279 O O . VAL A 1 289 ? 17.755 1.885 5.474 1.00 89.12 289 VAL A O 1
ATOM 2282 N N . PHE A 1 290 ? 15.604 1.383 5.001 1.00 86.38 290 PHE A N 1
ATOM 2283 C CA . PHE A 1 290 ? 15.869 0.548 3.830 1.00 86.38 290 PHE A CA 1
ATOM 2284 C C . PHE A 1 290 ? 15.525 1.205 2.493 1.00 86.38 290 PHE A C 1
ATOM 2286 O O . PHE A 1 290 ? 16.172 0.935 1.484 1.00 86.38 290 PHE A O 1
ATOM 2293 N N . GLY A 1 291 ? 14.512 2.068 2.467 1.00 84.69 291 GLY A N 1
ATOM 2294 C CA . GLY A 1 291 ? 14.119 2.794 1.262 1.00 84.69 291 GLY A CA 1
ATOM 2295 C C . GLY A 1 291 ? 15.081 3.932 0.933 1.00 84.69 291 GLY A C 1
ATOM 2296 O O . GLY A 1 291 ? 15.884 4.349 1.766 1.00 84.69 291 GLY A O 1
ATOM 2297 N N . VAL A 1 292 ? 14.974 4.463 -0.281 1.00 85.62 292 VAL A N 1
ATOM 2298 C CA . VAL A 1 292 ? 15.634 5.715 -0.660 1.00 85.62 292 VAL A CA 1
ATOM 2299 C C . VAL A 1 292 ? 14.604 6.820 -0.471 1.00 85.62 292 VAL A C 1
ATOM 2301 O O . VAL A 1 292 ? 13.635 6.877 -1.223 1.00 85.62 292 VAL A O 1
ATOM 2304 N N . ILE A 1 293 ? 14.729 7.627 0.589 1.00 85.62 293 ILE A N 1
ATOM 2305 C CA . ILE A 1 293 ? 13.604 8.479 1.013 1.00 85.62 293 ILE A CA 1
ATOM 2306 C C . ILE A 1 293 ? 13.199 9.491 -0.059 1.00 85.62 293 ILE A C 1
ATOM 2308 O O . ILE A 1 293 ? 12.021 9.778 -0.179 1.00 85.62 293 ILE A O 1
ATOM 2312 N N . ASP A 1 294 ? 14.123 9.980 -0.884 1.00 83.31 294 ASP A N 1
ATOM 2313 C CA . ASP A 1 294 ? 13.825 10.915 -1.976 1.00 83.31 294 ASP A CA 1
ATOM 2314 C C . ASP A 1 294 ? 12.986 10.302 -3.120 1.00 83.31 294 ASP A C 1
ATOM 2316 O O . ASP A 1 294 ? 12.518 11.022 -4.005 1.00 83.31 294 ASP A O 1
ATOM 2320 N N . GLU A 1 295 ? 12.709 8.996 -3.083 1.00 86.50 295 GLU A N 1
ATOM 2321 C CA . GLU A 1 295 ? 11.838 8.308 -4.028 1.00 86.50 295 GLU A CA 1
ATOM 2322 C C . GLU A 1 295 ? 10.354 8.433 -3.618 1.00 86.50 295 GLU A C 1
ATOM 2324 O O . GLU A 1 295 ? 9.790 7.561 -2.959 1.00 86.50 295 GLU A O 1
ATOM 2329 N N . TYR A 1 296 ? 9.675 9.501 -4.059 1.00 83.88 296 TYR A N 1
ATOM 2330 C CA . TYR A 1 296 ? 8.281 9.824 -3.690 1.00 83.88 296 TYR A CA 1
ATOM 2331 C C . TYR A 1 296 ? 7.292 8.646 -3.752 1.00 83.88 296 TYR A C 1
ATOM 2333 O O . TYR A 1 296 ? 6.370 8.562 -2.936 1.00 83.88 296 TYR A O 1
ATOM 2341 N N . ARG A 1 297 ? 7.476 7.717 -4.700 1.00 87.81 297 ARG A N 1
ATOM 2342 C CA . ARG A 1 297 ? 6.542 6.602 -4.905 1.00 87.81 297 ARG A CA 1
ATOM 2343 C C . ARG A 1 297 ? 6.423 5.672 -3.698 1.00 87.81 297 ARG A C 1
ATOM 2345 O O . ARG A 1 297 ? 5.374 5.058 -3.522 1.00 87.81 297 ARG A O 1
ATOM 2352 N N . ILE A 1 298 ? 7.462 5.555 -2.865 1.00 87.69 298 ILE A N 1
ATOM 2353 C CA . ILE A 1 298 ? 7.488 4.571 -1.769 1.00 87.69 298 ILE A CA 1
ATOM 2354 C C . ILE A 1 298 ? 6.442 4.868 -0.684 1.00 87.69 298 ILE A C 1
ATOM 2356 O O . ILE A 1 298 ? 6.020 3.960 0.035 1.00 87.69 298 ILE A O 1
ATOM 2360 N N . TYR A 1 299 ? 5.993 6.125 -0.603 1.00 89.69 299 TYR A N 1
ATOM 2361 C CA . TYR A 1 299 ? 4.968 6.596 0.327 1.00 89.69 299 TYR A CA 1
ATOM 2362 C C . TYR A 1 299 ? 3.543 6.483 -0.232 1.00 89.69 299 TYR A C 1
ATOM 2364 O O . TYR A 1 299 ? 2.581 6.467 0.541 1.00 89.69 299 TYR A O 1
ATOM 2372 N N . GLN A 1 300 ? 3.384 6.354 -1.552 1.00 91.12 300 GLN A N 1
ATOM 2373 C CA . GLN A 1 300 ? 2.071 6.342 -2.197 1.00 91.12 300 GLN A CA 1
ATOM 2374 C C . GLN A 1 300 ? 1.116 5.258 -1.680 1.00 91.12 300 GLN A C 1
ATOM 2376 O O . GLN A 1 300 ? -0.052 5.582 -1.442 1.00 91.12 300 GLN A O 1
ATOM 2381 N N . PRO A 1 301 ? 1.562 4.019 -1.388 1.00 92.06 301 PRO A N 1
ATOM 2382 C CA . PRO A 1 301 ? 0.684 3.000 -0.812 1.00 92.06 301 PRO A CA 1
ATOM 2383 C C . PRO A 1 301 ? 0.014 3.421 0.506 1.00 92.06 301 PRO A C 1
ATOM 2385 O O . PRO A 1 301 ? -1.106 2.997 0.807 1.00 92.06 301 PRO A O 1
ATOM 2388 N N . LEU A 1 302 ? 0.652 4.305 1.284 1.00 92.56 302 LEU A N 1
ATOM 2389 C CA . LEU A 1 302 ? 0.117 4.796 2.555 1.00 92.56 302 LEU A CA 1
ATOM 2390 C C . LEU A 1 302 ? -1.015 5.817 2.373 1.00 92.56 302 LEU A C 1
ATOM 2392 O O . LEU A 1 302 ? -1.807 5.990 3.299 1.00 92.56 302 LEU A O 1
ATOM 2396 N N . MET A 1 303 ? -1.126 6.490 1.221 1.00 93.62 303 MET A N 1
ATOM 2397 C CA . MET A 1 303 ? -2.091 7.584 1.010 1.00 93.62 303 MET A CA 1
ATOM 2398 C C . MET A 1 303 ? -3.528 7.179 1.314 1.00 93.62 303 MET A C 1
ATOM 2400 O O . MET A 1 303 ? -4.184 7.807 2.143 1.00 93.62 303 MET A O 1
ATOM 2404 N N . TRP A 1 304 ? -4.020 6.127 0.656 1.00 95.88 304 TRP A N 1
ATOM 2405 C CA . TRP A 1 304 ? -5.410 5.697 0.800 1.00 95.88 304 TRP A CA 1
ATOM 2406 C C . TRP A 1 304 ? -5.699 5.186 2.209 1.00 95.88 304 TRP A C 1
ATOM 2408 O O . TRP A 1 304 ? -6.778 5.428 2.748 1.00 95.88 304 TRP A O 1
ATOM 2418 N N . CYS A 1 305 ? -4.723 4.531 2.836 1.00 94.56 305 CYS A N 1
ATOM 2419 C CA . CYS A 1 305 ? -4.850 4.007 4.192 1.00 94.56 305 CYS A CA 1
ATOM 2420 C C . CYS A 1 305 ? -4.921 5.138 5.221 1.00 94.56 305 CYS A C 1
ATOM 2422 O O . CYS A 1 305 ? -5.807 5.147 6.076 1.00 94.56 305 CYS A O 1
ATOM 2424 N N . VAL A 1 306 ? -4.036 6.130 5.108 1.00 94.31 306 VAL A N 1
ATOM 2425 C CA . VAL A 1 306 ? -4.047 7.319 5.967 1.00 94.31 306 VAL A CA 1
ATOM 2426 C C . VAL A 1 306 ? -5.316 8.137 5.733 1.00 94.31 306 VAL A C 1
ATOM 2428 O O . VAL A 1 306 ? -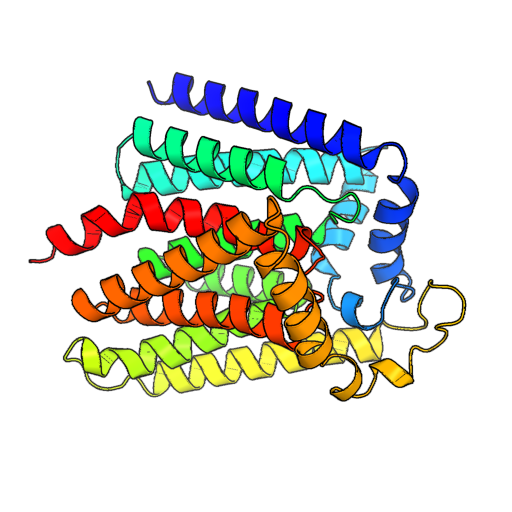5.955 8.540 6.704 1.00 94.31 306 VAL A O 1
ATOM 2431 N N . ALA A 1 307 ? -5.751 8.307 4.481 1.00 95.62 307 ALA A N 1
ATOM 2432 C CA . ALA A 1 307 ? -7.013 8.972 4.161 1.00 95.62 307 ALA A CA 1
ATOM 2433 C C . ALA A 1 307 ? -8.211 8.270 4.824 1.00 95.62 307 ALA A C 1
ATOM 2435 O O . ALA A 1 307 ? -9.022 8.937 5.468 1.00 95.62 307 ALA A O 1
ATOM 2436 N N . LEU A 1 308 ? -8.292 6.934 4.739 1.00 95.94 308 LEU A N 1
ATOM 2437 C CA . LEU A 1 308 ? -9.316 6.133 5.420 1.00 95.94 308 LEU A CA 1
ATOM 2438 C C . LEU A 1 308 ? -9.282 6.349 6.941 1.00 95.94 308 LEU A C 1
ATOM 2440 O O . LEU A 1 308 ? -10.332 6.562 7.555 1.00 95.94 308 LEU A O 1
ATOM 2444 N N . LEU A 1 309 ? -8.095 6.299 7.550 1.00 94.19 309 LEU A N 1
ATOM 2445 C CA . LEU A 1 309 ? -7.917 6.407 9.000 1.00 94.19 309 LEU A CA 1
ATOM 2446 C C . LEU A 1 309 ? -8.310 7.790 9.529 1.00 94.19 309 LEU A C 1
ATOM 2448 O O . LEU A 1 309 ? -9.107 7.876 10.468 1.00 94.19 309 LEU A O 1
ATOM 2452 N N . LEU A 1 310 ? -7.828 8.863 8.899 1.00 92.06 310 LEU A N 1
ATOM 2453 C CA . LEU A 1 310 ? -8.074 10.239 9.344 1.00 92.06 310 LEU A CA 1
ATOM 2454 C C . LEU A 1 310 ? -9.568 10.598 9.368 1.00 92.06 310 LEU A C 1
ATOM 2456 O O . LEU A 1 310 ? -10.022 11.302 10.271 1.00 92.06 310 LEU A O 1
ATOM 2460 N N . VAL A 1 311 ? -10.361 10.086 8.421 1.00 91.19 311 VAL A N 1
ATOM 2461 C CA . VAL A 1 311 ? -11.805 10.387 8.360 1.00 91.19 311 VAL A CA 1
ATOM 2462 C C . VAL A 1 311 ? -12.675 9.446 9.204 1.00 91.19 311 VAL A C 1
ATOM 2464 O O . VAL A 1 311 ? -13.826 9.790 9.514 1.00 91.19 311 VAL A O 1
ATOM 2467 N N . SER A 1 312 ? -12.148 8.275 9.582 1.00 86.62 312 SER A N 1
ATOM 2468 C CA . SER A 1 312 ? -12.924 7.197 10.219 1.00 86.62 312 SER A CA 1
ATOM 2469 C C . SER A 1 312 ? -12.688 7.069 11.727 1.00 86.62 312 SER A C 1
ATOM 2471 O O . SER A 1 312 ? -13.630 6.767 12.461 1.00 86.62 312 SER A O 1
ATOM 2473 N N . VAL A 1 313 ? -11.474 7.342 12.220 1.00 80.50 313 VAL A N 1
ATOM 2474 C CA . VAL A 1 313 ? -11.103 7.108 13.634 1.00 80.50 313 VAL A CA 1
ATOM 2475 C C . VAL A 1 313 ? -11.828 8.055 14.609 1.00 80.50 313 VAL A C 1
ATOM 2477 O O . VAL A 1 313 ? -12.135 7.662 15.734 1.00 80.50 313 VAL A O 1
ATOM 2480 N N . ASN A 1 314 ? -12.250 9.242 14.158 1.00 64.50 314 ASN A N 1
ATOM 2481 C CA . ASN A 1 314 ? -12.960 10.238 14.980 1.00 64.50 314 ASN A CA 1
ATOM 2482 C C . ASN A 1 314 ? -14.363 9.816 15.482 1.00 64.50 314 ASN A C 1
ATOM 2484 O O . ASN A 1 314 ? -14.970 10.552 16.259 1.00 64.50 314 ASN A O 1
ATOM 2488 N N . ARG A 1 315 ? -14.919 8.673 15.046 1.00 52.94 315 ARG A N 1
ATOM 2489 C CA . ARG A 1 315 ? -16.238 8.172 15.503 1.00 52.94 315 ARG A CA 1
ATOM 2490 C C . ARG A 1 315 ? -16.169 6.902 16.354 1.00 52.94 315 ARG A C 1
ATOM 2492 O O . ARG A 1 315 ? -17.063 6.663 17.159 1.00 52.94 315 ARG A O 1
ATOM 2499 N N . SER A 1 316 ? -15.134 6.078 16.193 1.00 48.28 316 SER A N 1
ATOM 2500 C CA . SER A 1 316 ? -15.026 4.804 16.922 1.00 48.28 316 SER A CA 1
ATOM 2501 C C . SER A 1 316 ? -14.720 4.980 18.410 1.00 48.28 316 SER A C 1
ATOM 2503 O O . SER A 1 316 ? -15.029 4.094 19.201 1.00 48.28 316 SER A O 1
ATOM 2505 N N . THR A 1 317 ? -14.128 6.110 18.794 1.00 48.75 317 THR A N 1
ATOM 2506 C CA . THR A 1 317 ? -13.798 6.453 20.185 1.00 48.75 317 THR A CA 1
ATOM 2507 C C . THR A 1 317 ? -14.981 6.983 20.984 1.00 48.75 317 THR A C 1
ATOM 2509 O O . THR A 1 317 ? -14.989 6.834 22.197 1.00 48.75 317 THR A O 1
ATOM 2512 N N . THR A 1 318 ? -15.982 7.564 20.324 1.00 42.19 318 THR A N 1
ATOM 2513 C CA . THR A 1 318 ? -17.161 8.163 20.970 1.00 42.19 318 THR A CA 1
ATOM 2514 C C . THR A 1 318 ? -18.362 7.224 21.050 1.00 42.19 318 THR A C 1
ATOM 2516 O O . THR A 1 318 ? -19.254 7.460 21.849 1.00 42.19 318 THR A O 1
ATOM 2519 N N . ALA A 1 319 ? -18.402 6.151 20.254 1.00 40.94 319 ALA A N 1
ATOM 2520 C CA . ALA A 1 319 ? -19.524 5.204 20.241 1.00 40.94 319 ALA A CA 1
ATOM 2521 C C . ALA A 1 319 ? -19.356 3.997 21.190 1.00 40.94 319 ALA A C 1
ATOM 2523 O O . ALA A 1 319 ? -20.214 3.118 21.210 1.00 40.94 319 ALA A O 1
ATOM 2524 N N . ARG A 1 320 ? -18.237 3.904 21.925 1.00 43.88 320 ARG A N 1
ATOM 2525 C CA . ARG A 1 320 ? -17.954 2.818 22.889 1.00 43.88 320 ARG A CA 1
ATOM 2526 C C . ARG A 1 320 ? -17.683 3.309 24.321 1.00 43.88 320 ARG A C 1
ATOM 2528 O O . ARG A 1 320 ? -17.299 2.497 25.158 1.00 43.88 320 ARG A O 1
ATOM 2535 N N . SER A 1 321 ? -17.867 4.604 24.580 1.00 36.94 321 SER A N 1
ATOM 2536 C CA . SER A 1 321 ? -17.965 5.200 25.922 1.00 36.94 321 SER A CA 1
ATOM 2537 C C . SER A 1 321 ? -19.426 5.448 26.252 1.00 36.94 321 SER A C 1
ATOM 2539 O O . SER A 1 321 ? -19.818 5.180 27.401 1.00 36.94 321 SER A O 1
#